Protein AF-0000000074702317 (afdb_homodimer)

Solvent-accessible surface area (backbone atoms only — not comparable to full-atom values): 13824 Å² total; per-residue (Å²): 135,82,78,76,76,76,75,74,75,75,65,73,68,71,68,89,63,82,58,58,70,62,50,37,52,70,71,65,49,63,44,56,48,90,88,43,76,30,34,46,57,39,56,62,57,68,63,38,57,74,72,59,65,74,37,84,43,71,68,22,34,47,32,40,51,35,52,53,44,46,74,66,38,87,47,71,67,44,40,52,50,32,52,52,48,45,46,50,54,60,68,61,49,75,75,79,77,50,69,68,55,50,48,51,41,52,53,47,49,48,35,57,73,70,69,103,135,84,80,75,77,75,76,75,72,75,67,72,67,70,68,88,64,82,57,58,70,61,51,36,52,70,71,64,49,63,45,55,47,91,89,44,75,32,34,48,58,38,56,62,56,69,65,38,55,74,72,59,64,74,38,82,46,72,68,21,34,47,31,42,51,36,52,52,45,47,73,67,38,87,46,71,66,43,41,52,49,32,52,51,48,44,45,51,53,59,70,62,49,74,74,79,76,50,71,68,55,51,48,52,41,50,54,49,50,49,35,57,72,70,70,102

pLDDT: mean 87.06, std 18.91, range [34.12, 98.81]

Foldseek 3Di:
DPPPPPPPPPPPPPDPDDPPLVVLLVVQDWDADVPWQQHGGNHPLVVCVVVPPCIPDQLSNLSNVLVVQVVPDDDLVSNLVSLVSSLVSLVPPDDDRDPVSVVSNVVSVVCNVVSD/DPPPPPPPPPPPPPPPDDPPLVVLLVVQDWDADVPWQQHGGNHPLVVCVVVVPCTPDQLSNLSNVLVVQVVPDDDLVSNLVSLVSSLVSLVPPDDDRDPVSVVSNVVSVVCNVVSD

Organism: Acropora cervicornis (NCBI:txid6130)

Radius of gyration: 21.39 Å; Cα contacts (8 Å, |Δi|>4): 211; chains: 2; bounding box: 63×58×77 Å

Sequence (232 aa):
MEVRRRRRRRRRQRGRGLDIQKWLTKTGKEFHWPGYQYLGPGTHLQKRLKRGDPGINRLDRIAKQHDIDYSRAKTLRDKHAADRKMIKAIDRLGGRKTNTEEVVKKIMQAKVKLKMMEVRRRRRRRRRQRGRGLDIQKWLTKTGKEFHWPGYQYLGPGTHLQKRLKRGDPGINRLDRIAKQHDIDYSRAKTLRDKHAADRKMIKAIDRLGGRKTNTEEVVKKIMQAKVKLKM

InterPro domains:
  IPR013607 Phospholipase A2-like domain [PF08398] (29-111)
  IPR036444 Phospholipase A2 domain superfamily [G3DSA:1.20.90.10] (16-116)

Secondary structure (DSSP, 8-state):
-------------------HHHHHHHHT-----TT-SSSSTT--HHHHHHHT---SSHHHHHHHHHHHHHHH--SHHHHHHHHHHHHHHHHTS-SSPPHHHHHHHHHHHHHHHTT-/-------------------HHHHHHHHT-----TT-SSSSTT--HHHHHHHT---SSHHHHHHHHHHHHHHH--SHHHHHHHHHHHHHHHHTS-SSPPHHHHHHHHHHHHHHHTT-

Nearest PDB structures (foldseek):
  8bbg-assembly1_B  TM=5.447E-01  e=8.012E+00  Homo sapiens
  3aq0-assembly4_G  TM=3.673E-01  e=6.385E+00  Arabidopsis thaliana
  3aq0-assembly1_B  TM=2.970E-01  e=8.974E+00  Arabidopsis thaliana
  8bbg-assembly1_B  TM=5.447E-01  e=6.048E+00  Homo sapiens
  3aq0-assembly4_G  TM=3.526E-01  e=6.048E+00  Arabidopsis thaliana

Structure (mmCIF, N/CA/C/O backbone):
data_AF-0000000074702317-model_v1
#
loop_
_entity.id
_entity.type
_entity.pdbx_description
1 polymer 'Capsid protein VP1'
#
loop_
_atom_site.group_PDB
_atom_site.id
_atom_site.type_symbol
_atom_site.label_atom_id
_atom_site.label_alt_id
_atom_site.label_comp_id
_atom_site.label_asym_id
_atom_site.label_entity_id
_atom_site.label_seq_id
_atom_site.pdbx_PDB_ins_code
_atom_site.Cartn_x
_atom_site.Cartn_y
_atom_site.Cartn_z
_atom_site.occupancy
_atom_site.B_iso_or_equiv
_atom_site.auth_seq_id
_atom_site.auth_comp_id
_atom_site.auth_asym_id
_atom_site.auth_atom_id
_atom_site.pdbx_PDB_model_num
ATOM 1 N N . MET A 1 1 ? 21.688 4.25 -55.125 1 35.97 1 MET A N 1
ATOM 2 C CA . MET A 1 1 ? 22.234 4.129 -53.781 1 35.97 1 MET A CA 1
ATOM 3 C C . MET A 1 1 ? 21.219 4.543 -52.75 1 35.97 1 MET A C 1
ATOM 5 O O . MET A 1 1 ? 20.938 5.734 -52.562 1 35.97 1 MET A O 1
ATOM 9 N N . GLU A 1 2 ? 20.125 3.77 -52.5 1 38.25 2 GLU A N 1
ATOM 10 C CA . GLU A 1 2 ? 19.047 4.035 -51.562 1 38.25 2 GLU A CA 1
ATOM 11 C C . GLU A 1 2 ? 19.547 3.973 -50.125 1 38.25 2 GLU A C 1
ATOM 13 O O . GLU A 1 2 ? 20.078 2.951 -49.688 1 38.25 2 GLU A O 1
ATOM 18 N N . VAL A 1 3 ? 20.047 5.121 -49.531 1 41.25 3 VAL A N 1
ATOM 19 C CA . VAL A 1 3 ? 20.328 5.238 -48.125 1 41.25 3 VAL A CA 1
ATOM 20 C C . VAL A 1 3 ? 19.109 4.773 -47.312 1 41.25 3 VAL A C 1
ATOM 22 O O . VAL A 1 3 ? 18.047 5.395 -47.344 1 41.25 3 VAL A O 1
ATOM 25 N N . ARG A 1 4 ? 18.938 3.439 -47.031 1 48.53 4 ARG A N 1
ATOM 26 C CA . ARG A 1 4 ? 18 2.947 -46.031 1 48.53 4 ARG A CA 1
ATOM 27 C C . ARG A 1 4 ? 18.125 3.719 -44.719 1 48.53 4 ARG A C 1
ATOM 29 O O . ARG A 1 4 ? 19.219 3.783 -44.156 1 48.53 4 ARG A O 1
ATOM 36 N N . ARG A 1 5 ? 17.422 4.781 -44.438 1 46.03 5 ARG A N 1
ATOM 37 C CA . ARG A 1 5 ? 17.281 5.453 -43.156 1 46.03 5 ARG A CA 1
ATOM 38 C C . ARG A 1 5 ? 16.984 4.453 -42.031 1 46.03 5 ARG A C 1
ATOM 40 O O . ARG A 1 5 ? 15.961 3.766 -42.062 1 46.03 5 ARG A O 1
ATOM 47 N N . ARG A 1 6 ? 17.938 3.863 -41.438 1 43.84 6 ARG A N 1
ATOM 48 C CA . ARG A 1 6 ? 17.766 3.098 -40.188 1 43.84 6 ARG A CA 1
ATOM 49 C C . ARG A 1 6 ? 16.938 3.873 -39.188 1 43.84 6 ARG A C 1
ATOM 51 O O . ARG A 1 6 ? 17.312 4.98 -38.781 1 43.84 6 ARG A O 1
ATOM 58 N N . ARG A 1 7 ? 15.633 3.811 -39.156 1 43.34 7 ARG A N 1
ATOM 59 C CA . ARG A 1 7 ? 14.805 4.301 -38.062 1 43.34 7 ARG A CA 1
ATOM 60 C C . ARG A 1 7 ? 15.273 3.721 -36.719 1 43.34 7 ARG A C 1
ATOM 62 O O . ARG A 1 7 ? 15.258 2.504 -36.531 1 43.34 7 ARG A O 1
ATOM 69 N N . ARG A 1 8 ? 16.297 4.328 -36.094 1 40 8 ARG A N 1
ATOM 70 C CA . ARG A 1 8 ? 16.609 3.984 -34.719 1 40 8 ARG A CA 1
ATOM 71 C C . ARG A 1 8 ? 15.359 3.992 -33.844 1 40 8 ARG A C 1
ATOM 73 O O . ARG A 1 8 ? 14.664 5.008 -33.75 1 40 8 ARG A O 1
ATOM 80 N N . ARG A 1 9 ? 14.562 2.963 -33.75 1 37.03 9 ARG A N 1
ATOM 81 C CA . ARG A 1 9 ? 13.539 2.822 -32.719 1 37.03 9 ARG A CA 1
ATOM 82 C C . ARG A 1 9 ? 14.047 3.326 -31.375 1 37.03 9 ARG A C 1
ATOM 84 O O . ARG A 1 9 ? 15.109 2.91 -30.906 1 37.03 9 ARG A O 1
ATOM 91 N N . ARG A 1 10 ? 13.812 4.574 -31.094 1 34.12 10 ARG A N 1
ATOM 92 C CA . ARG A 1 10 ? 14.016 5.09 -29.734 1 34.12 10 ARG A CA 1
ATOM 93 C C . ARG A 1 10 ? 13.484 4.113 -28.703 1 34.12 10 ARG A C 1
ATOM 95 O O . ARG A 1 10 ? 12.281 3.848 -28.641 1 34.12 10 ARG A O 1
ATOM 102 N N . ARG A 1 11 ? 14.203 3.033 -28.469 1 37.78 11 ARG A N 1
ATOM 103 C CA . ARG A 1 11 ? 13.891 2.234 -27.281 1 37.78 11 ARG A CA 1
ATOM 104 C C . ARG A 1 11 ? 13.344 3.107 -26.156 1 37.78 11 ARG A C 1
ATOM 106 O O . ARG A 1 11 ? 13.984 4.086 -25.766 1 37.78 11 ARG A O 1
ATOM 113 N N . ARG A 1 12 ? 12.094 3.182 -26.109 1 40.16 12 ARG A N 1
ATOM 114 C CA . ARG A 1 12 ? 11.562 3.797 -24.906 1 40.16 12 ARG A CA 1
ATOM 115 C C . ARG A 1 12 ? 12.43 3.471 -23.688 1 40.16 12 ARG A C 1
ATOM 117 O O . ARG A 1 12 ? 12.586 2.303 -23.328 1 40.16 12 ARG A O 1
ATOM 124 N N . GLN A 1 13 ? 13.516 4.086 -23.609 1 34.94 13 GLN A N 1
ATOM 125 C CA . GLN A 1 13 ? 14.297 3.965 -22.375 1 34.94 13 GLN A CA 1
ATOM 126 C C . GLN A 1 13 ? 13.383 3.783 -21.172 1 34.94 13 GLN A C 1
ATOM 128 O O . GLN A 1 13 ? 12.57 4.66 -20.859 1 34.94 13 GLN A O 1
ATOM 133 N N . ARG A 1 14 ? 12.625 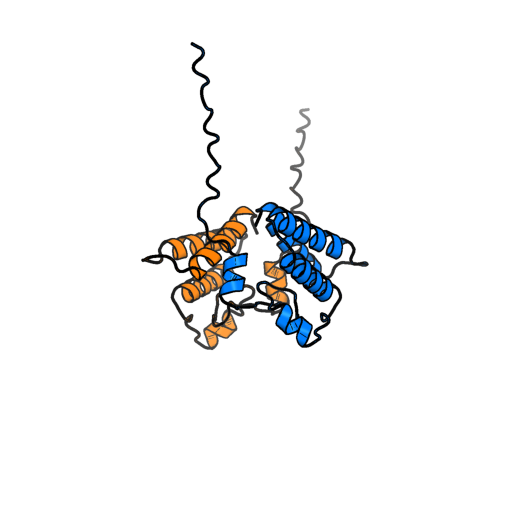2.584 -21.031 1 42.59 14 ARG A N 1
ATOM 134 C CA . ARG A 1 14 ? 12.055 2.361 -19.703 1 42.59 14 ARG A CA 1
ATOM 135 C C . ARG A 1 14 ? 12.859 3.082 -18.625 1 42.59 14 ARG A C 1
ATOM 137 O O . ARG A 1 14 ? 14.078 2.9 -18.531 1 42.59 14 ARG A O 1
ATOM 144 N N . GLY A 1 15 ? 12.664 4.238 -18.453 1 44.25 15 GLY A N 1
ATOM 145 C CA . GLY A 1 15 ? 13.344 5.004 -17.422 1 44.25 15 GLY A CA 1
ATOM 146 C C . GLY A 1 15 ? 13.867 4.148 -16.281 1 44.25 15 GLY A C 1
ATOM 147 O O . GLY A 1 15 ? 13.312 3.084 -16 1 44.25 15 GLY A O 1
ATOM 148 N N . ARG A 1 16 ? 15.172 4.168 -16.031 1 55.62 16 ARG A N 1
ATOM 149 C CA . ARG A 1 16 ? 16.047 3.564 -15.031 1 55.62 16 ARG A CA 1
ATOM 150 C C . ARG A 1 16 ? 15.383 3.559 -13.656 1 55.62 16 ARG A C 1
ATOM 152 O O . ARG A 1 16 ? 16.062 3.559 -12.633 1 55.62 16 ARG A O 1
ATOM 159 N N . GLY A 1 17 ? 14.055 3.732 -13.641 1 65.12 17 GLY A N 1
ATOM 160 C CA . GLY A 1 17 ? 13.555 3.84 -12.281 1 65.12 17 GLY A CA 1
ATOM 161 C C . GLY A 1 17 ? 13.578 2.521 -11.531 1 65.12 17 GLY A C 1
ATOM 162 O O . GLY A 1 17 ? 13.805 1.465 -12.133 1 65.12 17 GLY A O 1
ATOM 163 N N . LEU A 1 18 ? 13.633 2.559 -10.234 1 81.94 18 LEU A N 1
ATOM 164 C CA . LEU A 1 18 ? 13.727 1.415 -9.336 1 81.94 18 LEU A CA 1
ATOM 165 C C . LEU A 1 18 ? 12.523 0.49 -9.508 1 81.94 18 LEU A C 1
ATOM 167 O O . LEU A 1 18 ? 11.383 0.944 -9.492 1 81.94 18 LEU A O 1
ATOM 171 N N . ASP A 1 19 ? 12.82 -0.8 -9.883 1 83.88 19 ASP A N 1
ATOM 172 C CA . ASP A 1 19 ? 11.781 -1.824 -9.867 1 83.88 19 ASP A CA 1
ATOM 173 C C . ASP A 1 19 ? 11.336 -2.137 -8.438 1 83.88 19 ASP A C 1
ATOM 175 O O . ASP A 1 19 ? 12.047 -2.82 -7.695 1 83.88 19 ASP A O 1
ATOM 179 N N . ILE A 1 20 ? 10.195 -1.683 -8.102 1 87.5 20 ILE A N 1
ATOM 180 C CA . ILE A 1 20 ? 9.734 -1.707 -6.715 1 87.5 20 ILE A CA 1
ATOM 181 C C . ILE A 1 20 ? 9.578 -3.152 -6.25 1 87.5 20 ILE A C 1
ATOM 183 O O . ILE A 1 20 ? 10.023 -3.51 -5.156 1 87.5 20 ILE A O 1
ATOM 187 N N . GLN A 1 21 ? 8.961 -3.93 -7.039 1 82.44 21 GLN A N 1
ATOM 188 C CA . GLN A 1 21 ? 8.703 -5.316 -6.668 1 82.44 21 GLN A CA 1
ATOM 189 C C . GLN A 1 21 ? 10.008 -6.066 -6.422 1 82.44 21 GLN A C 1
ATOM 191 O O . GLN A 1 21 ? 10.141 -6.793 -5.434 1 82.44 21 GLN A O 1
ATOM 196 N N . LYS A 1 22 ? 10.93 -5.902 -7.324 1 83.06 22 LYS A N 1
ATOM 197 C CA . LYS A 1 22 ? 12.219 -6.57 -7.191 1 83.06 22 LYS A CA 1
ATOM 198 C C . LYS A 1 22 ? 12.961 -6.086 -5.953 1 83.06 22 LYS A C 1
ATOM 200 O O . LYS A 1 22 ? 13.562 -6.887 -5.23 1 83.06 22 LYS A O 1
ATOM 205 N N . TRP A 1 23 ? 12.992 -4.871 -5.762 1 88.25 23 TRP A N 1
ATOM 206 C CA . TRP A 1 23 ? 13.664 -4.309 -4.594 1 88.25 23 TRP A CA 1
ATOM 207 C C . TRP A 1 23 ? 13.055 -4.844 -3.303 1 88.25 23 TRP A C 1
ATOM 209 O O . TRP A 1 23 ? 13.781 -5.262 -2.396 1 88.25 23 TRP A O 1
ATOM 219 N N . LEU A 1 24 ? 11.664 -4.844 -3.184 1 87.62 24 LEU A N 1
ATOM 220 C CA . LEU A 1 24 ? 10.984 -5.328 -1.991 1 87.62 24 LEU A CA 1
ATOM 221 C C . LEU A 1 24 ? 11.367 -6.777 -1.698 1 87.62 24 LEU A C 1
ATOM 223 O O . LEU A 1 24 ? 11.625 -7.133 -0.546 1 87.62 24 LEU A O 1
ATOM 227 N N . THR A 1 25 ? 11.43 -7.535 -2.713 1 83.25 25 THR A N 1
ATOM 228 C CA . THR A 1 25 ? 11.812 -8.93 -2.539 1 83.25 25 THR A CA 1
ATOM 229 C C . THR A 1 25 ? 13.258 -9.039 -2.053 1 83.25 25 THR A C 1
ATOM 231 O O . THR A 1 25 ? 13.562 -9.852 -1.174 1 83.25 25 THR A O 1
ATOM 234 N N . LYS A 1 26 ? 14.094 -8.258 -2.514 1 87.81 26 LYS A N 1
ATOM 235 C CA . LYS A 1 26 ? 15.516 -8.281 -2.174 1 87.81 26 LYS A CA 1
ATOM 236 C C . LYS A 1 26 ? 15.742 -7.867 -0.724 1 87.81 26 LYS A C 1
ATOM 238 O O . LYS A 1 26 ? 16.609 -8.414 -0.046 1 87.81 26 LYS A O 1
ATOM 243 N N . THR A 1 27 ? 15.055 -6.938 -0.206 1 91.38 27 THR A N 1
ATOM 244 C CA . THR A 1 27 ? 15.211 -6.445 1.157 1 91.38 27 THR A CA 1
ATOM 245 C C . THR A 1 27 ? 14.703 -7.473 2.166 1 91.38 27 THR A C 1
ATOM 247 O O . THR A 1 27 ? 15.016 -7.387 3.355 1 91.38 27 THR A O 1
ATOM 250 N N . GLY A 1 28 ? 13.859 -8.32 1.65 1 90.38 28 GLY A N 1
ATOM 251 C CA . GLY A 1 28 ? 13.273 -9.328 2.523 1 90.38 28 GLY A CA 1
ATOM 252 C C . GLY A 1 28 ? 12.188 -8.773 3.426 1 90.38 28 GLY A C 1
ATOM 253 O O . GLY A 1 28 ? 11.742 -9.445 4.355 1 90.38 28 GLY A O 1
ATOM 254 N N . LYS A 1 29 ? 11.789 -7.586 3.191 1 86.94 29 LYS A N 1
ATOM 255 C CA . LYS A 1 29 ? 10.727 -6.992 3.998 1 86.94 29 LYS A CA 1
ATOM 256 C C . LYS A 1 29 ? 9.344 -7.375 3.461 1 86.94 29 LYS A C 1
ATOM 258 O O . LYS A 1 29 ? 9.141 -7.422 2.246 1 86.94 29 LYS A O 1
ATOM 263 N N . GLU A 1 30 ? 8.422 -7.762 4.398 1 89.81 30 GLU A N 1
ATOM 264 C CA . GLU A 1 30 ? 7.059 -8.109 4.008 1 89.81 30 GLU A CA 1
ATOM 265 C C . GLU A 1 30 ? 6.039 -7.266 4.773 1 89.81 30 GLU A C 1
ATOM 267 O O . GLU A 1 30 ? 6.254 -6.934 5.941 1 89.81 30 GLU A O 1
ATOM 272 N N . PHE A 1 31 ? 5.031 -6.918 4.055 1 89.06 31 PHE A N 1
ATOM 273 C CA . PHE A 1 31 ? 3.916 -6.156 4.598 1 89.06 31 PHE A CA 1
ATOM 274 C C . PHE A 1 31 ? 2.592 -6.852 4.312 1 89.06 31 PHE A C 1
ATOM 276 O O . PHE A 1 31 ? 2.352 -7.301 3.189 1 89.06 31 PHE A O 1
ATOM 283 N N . HIS A 1 32 ? 1.871 -6.918 5.445 1 92.69 32 HIS A N 1
ATOM 284 C CA . HIS A 1 32 ? 0.562 -7.523 5.227 1 92.69 32 HIS A CA 1
ATOM 285 C C . HIS A 1 32 ? -0.537 -6.723 5.918 1 92.69 32 HIS A C 1
ATOM 287 O O . HIS A 1 32 ? -0.287 -6.059 6.93 1 92.69 32 HIS A O 1
ATOM 293 N N . TRP A 1 33 ? -1.71 -6.844 5.285 1 90.94 33 TRP A N 1
ATOM 294 C CA . TRP A 1 33 ? -2.902 -6.398 5.996 1 90.94 33 TRP A CA 1
ATOM 295 C C . TRP A 1 33 ? -3.008 -7.066 7.363 1 90.94 33 TRP A C 1
ATOM 297 O O . TRP A 1 33 ? -2.688 -8.25 7.504 1 90.94 33 TRP A O 1
ATOM 307 N N . PRO A 1 34 ? -3.422 -6.234 8.336 1 89.06 34 PRO A N 1
ATOM 308 C CA . PRO A 1 34 ? -3.438 -6.793 9.688 1 89.06 34 PRO A CA 1
ATOM 309 C C . PRO A 1 34 ? -4.191 -8.117 9.773 1 89.06 34 PRO A C 1
ATOM 311 O O . PRO A 1 34 ? -5.359 -8.195 9.391 1 89.06 34 PRO A O 1
ATOM 314 N N . GLY A 1 35 ? -3.506 -9.117 10.211 1 90.81 35 GLY A N 1
ATOM 315 C CA . GLY A 1 35 ? -4.109 -10.422 10.406 1 90.81 35 GLY A CA 1
ATOM 316 C C . GLY A 1 35 ? -3.939 -11.344 9.211 1 90.81 35 GLY A C 1
ATOM 317 O O . GLY A 1 35 ? -4.105 -12.555 9.32 1 90.81 35 GLY A O 1
ATOM 318 N N . TYR A 1 36 ? -3.568 -10.82 8.117 1 95.12 36 TYR A N 1
ATOM 319 C CA . TYR A 1 36 ? -3.492 -11.617 6.895 1 95.12 36 TYR A CA 1
ATOM 320 C C . TYR A 1 36 ? -2.125 -12.281 6.754 1 95.12 36 TYR A C 1
ATOM 322 O O . TYR A 1 36 ? -1.137 -11.797 7.312 1 95.12 36 TYR A O 1
ATOM 330 N N . GLN A 1 37 ? -2.129 -13.273 6.027 1 97.25 37 GLN A N 1
ATOM 331 C CA . GLN A 1 37 ? -0.917 -14.07 5.859 1 97.25 37 GLN A CA 1
ATOM 332 C C . GLN A 1 37 ? -0.251 -13.773 4.516 1 97.25 37 GLN A C 1
ATOM 334 O O . GLN A 1 37 ? 0.97 -13.875 4.387 1 97.25 37 GLN A O 1
ATOM 339 N N . TYR A 1 38 ? -1.062 -13.344 3.52 1 97.94 38 TYR A N 1
ATOM 340 C CA . TYR A 1 38 ? -0.54 -13.219 2.162 1 97.94 38 TYR A CA 1
ATOM 341 C C . TYR A 1 38 ? -0.871 -11.859 1.571 1 97.94 38 TYR A C 1
ATOM 343 O O . TYR A 1 38 ? -0.182 -11.383 0.664 1 97.94 38 TYR A O 1
ATOM 351 N N . LEU A 1 39 ? -1.894 -11.258 2.094 1 97.31 39 LEU A N 1
ATOM 352 C CA . LEU A 1 39 ? -2.371 -10.008 1.501 1 97.31 39 LEU A CA 1
ATOM 353 C C . LEU A 1 39 ? -1.434 -8.852 1.834 1 97.31 39 LEU A C 1
ATOM 355 O O . LEU A 1 39 ? -1.491 -8.297 2.934 1 97.31 39 LEU A O 1
ATOM 359 N N . GLY A 1 40 ? -0.624 -8.492 0.937 1 93.69 40 GLY A N 1
ATOM 360 C CA . GLY A 1 40 ? 0.338 -7.406 1.063 1 93.69 40 GLY A CA 1
ATOM 361 C C . GLY A 1 40 ? 1.6 -7.629 0.25 1 93.69 40 GLY A C 1
ATOM 362 O O . GLY A 1 40 ? 1.821 -8.727 -0.273 1 93.69 40 GLY A O 1
ATOM 363 N N . PRO A 1 41 ? 2.477 -6.617 0.188 1 93.06 41 PRO A N 1
ATOM 364 C CA . PRO A 1 41 ? 3.656 -6.738 -0.671 1 93.06 41 PRO A CA 1
ATOM 365 C C . PRO A 1 41 ? 4.809 -7.473 0.009 1 93.06 41 PRO A C 1
ATOM 367 O O . PRO A 1 41 ? 4.973 -7.379 1.228 1 93.06 41 PRO A O 1
ATOM 370 N N . GLY A 1 42 ? 5.582 -8.25 -0.781 1 91.88 42 GLY A N 1
ATOM 371 C CA . GLY A 1 42 ? 6.859 -8.789 -0.346 1 91.88 42 GLY A CA 1
ATOM 372 C C . GLY A 1 42 ? 6.727 -10.086 0.425 1 91.88 42 GLY A C 1
ATOM 373 O O 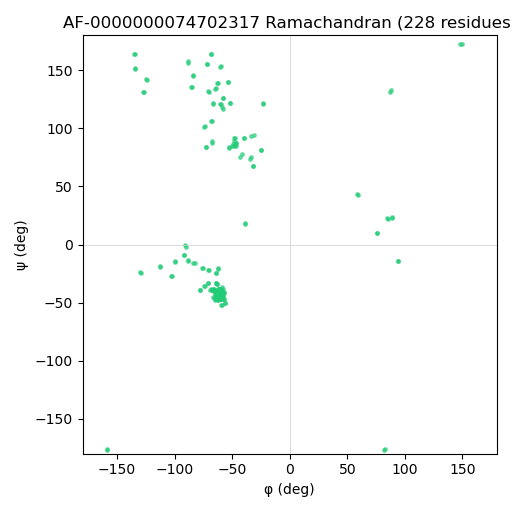. GLY A 1 42 ? 7.602 -10.438 1.22 1 91.88 42 GLY A O 1
ATOM 374 N N . THR A 1 43 ? 5.617 -10.781 0.222 1 95.31 43 THR A N 1
ATOM 375 C CA . THR A 1 43 ? 5.363 -12 0.979 1 95.31 43 THR A CA 1
ATOM 376 C C . THR A 1 43 ? 6.484 -13.016 0.764 1 95.31 43 THR A C 1
ATOM 378 O O . THR A 1 43 ? 6.879 -13.281 -0.374 1 95.31 43 THR A O 1
ATOM 381 N N . HIS A 1 44 ? 7.023 -13.438 1.916 1 96 44 HIS A N 1
ATOM 382 C CA . HIS A 1 44 ? 7.922 -14.578 1.831 1 96 44 HIS A CA 1
ATOM 383 C C . HIS A 1 44 ? 7.148 -15.867 1.565 1 96 44 HIS A C 1
ATOM 385 O O . HIS A 1 44 ? 6.926 -16.656 2.482 1 96 44 HIS A O 1
ATOM 391 N N . LEU A 1 45 ? 6.891 -16.062 0.321 1 97.19 45 LEU A N 1
ATOM 392 C CA . LEU A 1 45 ? 5.957 -17.109 -0.104 1 97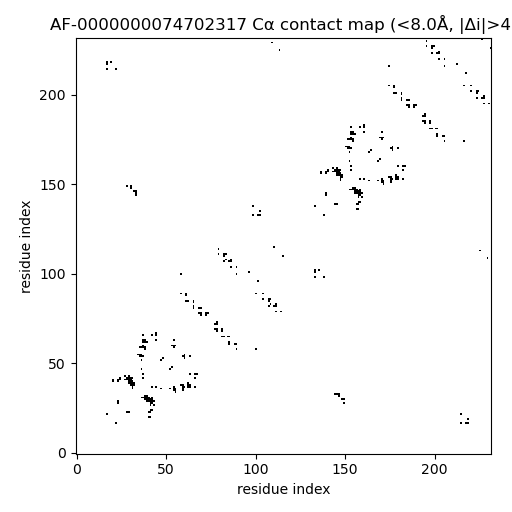.19 45 LEU A CA 1
ATOM 393 C C . LEU A 1 45 ? 6.418 -18.484 0.365 1 97.19 45 LEU A C 1
ATOM 395 O O . LEU A 1 45 ? 5.66 -19.203 1.015 1 97.19 45 LEU A O 1
ATOM 399 N N . GLN A 1 46 ? 7.73 -18.844 0.059 1 97.12 46 GLN A N 1
ATOM 400 C CA . GLN A 1 46 ? 8.219 -20.172 0.371 1 97.12 46 GLN A CA 1
ATOM 401 C C . GLN A 1 46 ? 8.18 -20.438 1.874 1 97.12 46 GLN A C 1
ATOM 403 O O . GLN A 1 46 ? 7.816 -21.531 2.307 1 97.12 46 GLN A O 1
ATOM 408 N N . LYS A 1 47 ? 8.5 -19.438 2.625 1 96.94 47 LYS A N 1
ATOM 409 C CA . LYS A 1 47 ? 8.445 -19.562 4.078 1 96.94 47 LYS A CA 1
ATOM 410 C C . LYS A 1 47 ? 7.035 -19.891 4.559 1 96.94 47 LYS A C 1
ATOM 412 O O . LYS A 1 47 ? 6.844 -20.75 5.418 1 96.94 47 LYS A O 1
ATOM 417 N N . ARG A 1 48 ? 6.086 -19.312 4.004 1 97.56 48 ARG A N 1
ATOM 418 C CA . ARG A 1 48 ? 4.703 -19.469 4.438 1 97.56 48 ARG A CA 1
ATOM 419 C C . ARG A 1 48 ? 4.129 -20.797 3.949 1 97.56 48 ARG A C 1
ATOM 421 O O . ARG A 1 48 ? 3.352 -21.453 4.66 1 97.56 48 ARG A O 1
ATOM 428 N N . LEU A 1 49 ? 4.496 -21.125 2.725 1 98.19 49 LEU A N 1
ATOM 429 C CA . LEU A 1 49 ? 4.062 -22.422 2.219 1 98.19 49 LEU A CA 1
ATOM 430 C C . LEU A 1 49 ? 4.617 -23.562 3.074 1 98.19 49 LEU A C 1
ATOM 432 O O . LEU A 1 49 ? 3.889 -24.5 3.424 1 98.19 49 LEU A O 1
ATOM 436 N N . LYS A 1 50 ? 5.871 -23.453 3.438 1 98.25 50 LYS A N 1
ATOM 437 C CA . LYS A 1 50 ? 6.512 -24.469 4.273 1 98.25 50 LYS A CA 1
ATOM 438 C C . LYS A 1 50 ? 5.844 -24.547 5.641 1 98.25 50 LYS A C 1
ATOM 440 O O . LYS A 1 50 ? 5.707 -25.641 6.207 1 98.25 50 LYS A O 1
ATOM 445 N N . ARG A 1 51 ? 5.371 -23.438 6.18 1 98 51 ARG A N 1
ATOM 446 C CA . ARG A 1 51 ? 4.695 -23.391 7.473 1 98 51 ARG A CA 1
ATOM 447 C C . ARG A 1 51 ? 3.277 -23.938 7.375 1 98 51 ARG A C 1
ATOM 449 O O . ARG A 1 51 ? 2.654 -24.25 8.391 1 98 51 ARG A O 1
ATOM 456 N N . GLY A 1 52 ? 2.754 -23.953 6.148 1 98.19 52 GLY A N 1
ATOM 457 C CA . GLY A 1 52 ? 1.421 -24.484 5.934 1 98.19 52 GLY A CA 1
ATOM 458 C C . GLY A 1 52 ? 0.325 -23.453 6.082 1 98.19 52 GLY A C 1
ATOM 459 O O . GLY A 1 52 ? -0.833 -23.797 6.328 1 98.19 52 GLY A O 1
ATOM 460 N N . ASP A 1 53 ? 0.64 -22.188 5.91 1 98.25 53 ASP A N 1
ATOM 461 C CA . ASP A 1 53 ? -0.358 -21.125 6.016 1 98.25 53 ASP A CA 1
ATOM 462 C C . ASP A 1 53 ? -1.379 -21.219 4.883 1 98.25 53 ASP A C 1
ATOM 464 O O . ASP A 1 53 ? -1.021 -21.109 3.707 1 98.25 53 ASP A O 1
ATOM 468 N N . PRO A 1 54 ? -2.588 -21.344 5.191 1 98 54 PRO A N 1
ATOM 469 C CA . PRO A 1 54 ? -3.57 -21.562 4.129 1 98 54 PRO A CA 1
ATOM 470 C C . PRO A 1 54 ? -4.117 -20.25 3.551 1 98 54 PRO A C 1
ATOM 472 O O . PRO A 1 54 ? -4.688 -20.25 2.457 1 98 54 PRO A O 1
ATOM 475 N N . GLY A 1 55 ? -3.924 -19.125 4.164 1 98.31 55 GLY A N 1
ATOM 476 C CA . GLY A 1 55 ? -4.738 -17.938 3.982 1 98.31 55 GLY A CA 1
ATOM 477 C C . GLY A 1 55 ? -5.949 -17.891 4.895 1 98.31 55 GLY A C 1
ATOM 478 O O . GLY A 1 55 ? -6.715 -18.859 4.961 1 98.31 55 GLY A O 1
ATOM 479 N N . ILE A 1 56 ? -6.152 -16.828 5.496 1 98.25 56 ILE A N 1
ATOM 480 C CA . ILE A 1 56 ? -7.059 -16.812 6.641 1 98.25 56 ILE A CA 1
ATOM 481 C C . ILE A 1 56 ? -8.5 -16.672 6.152 1 98.25 56 ILE A C 1
ATOM 483 O O . ILE A 1 56 ? -9.445 -16.859 6.922 1 98.25 56 ILE A O 1
ATOM 487 N N . ASN A 1 57 ? -8.781 -16.297 4.98 1 97.44 57 ASN A N 1
ATOM 488 C CA . ASN A 1 57 ? -10.094 -16.188 4.359 1 97.44 57 ASN A CA 1
ATOM 489 C C . ASN A 1 57 ? -10.008 -16.219 2.838 1 97.44 57 ASN A C 1
ATOM 491 O O . ASN A 1 57 ? -8.93 -16.438 2.281 1 97.44 57 ASN A O 1
ATOM 495 N N . ARG A 1 58 ? -11.078 -16.047 2.197 1 97.62 58 ARG A N 1
ATOM 496 C CA . ARG A 1 58 ? -11.102 -16.188 0.745 1 97.62 58 ARG A CA 1
ATOM 497 C C . ARG A 1 58 ? -10.219 -15.133 0.082 1 97.62 58 ARG A C 1
ATOM 499 O O . ARG A 1 58 ? -9.484 -15.438 -0.859 1 97.62 58 ARG A O 1
ATOM 506 N N . LEU A 1 59 ? -10.289 -13.977 0.581 1 98.44 59 LEU A N 1
ATOM 507 C CA . LEU A 1 59 ? -9.461 -12.914 0.012 1 98.44 59 LEU A CA 1
ATOM 508 C C . LEU A 1 59 ? -7.984 -13.219 0.203 1 98.44 59 LEU A C 1
ATOM 510 O O . LEU A 1 59 ? -7.18 -13.023 -0.713 1 98.44 59 LEU A O 1
ATOM 514 N N . ASP A 1 60 ? -7.617 -13.672 1.366 1 98.62 60 ASP A N 1
ATOM 515 C CA . ASP A 1 60 ? -6.227 -14.023 1.646 1 98.62 60 ASP A CA 1
ATOM 516 C C . ASP A 1 60 ? -5.766 -15.188 0.779 1 98.62 60 ASP A C 1
ATOM 518 O O . ASP A 1 60 ? -4.609 -15.242 0.362 1 98.62 60 ASP A O 1
ATOM 522 N N . ARG A 1 61 ? -6.648 -16.062 0.481 1 98.69 61 ARG A N 1
ATOM 523 C CA . ARG A 1 61 ? -6.32 -17.172 -0.405 1 98.69 61 ARG A CA 1
ATOM 524 C C . ARG A 1 61 ? -6.141 -16.688 -1.841 1 98.69 61 ARG A C 1
ATOM 526 O O . ARG A 1 61 ? -5.316 -17.234 -2.582 1 98.69 61 ARG A O 1
ATOM 533 N N . ILE A 1 62 ? -6.848 -15.727 -2.221 1 98.81 62 ILE A N 1
ATOM 534 C CA . ILE A 1 62 ? -6.645 -15.102 -3.525 1 98.81 62 ILE A CA 1
ATOM 535 C C . ILE A 1 62 ? -5.266 -14.453 -3.58 1 98.81 62 ILE A C 1
ATOM 537 O O . ILE A 1 62 ? -4.547 -14.586 -4.574 1 98.81 62 ILE A O 1
ATOM 541 N N . ALA A 1 63 ? -4.91 -13.766 -2.51 1 98.75 63 ALA A N 1
ATOM 542 C CA . ALA A 1 63 ? -3.578 -13.164 -2.436 1 98.75 63 ALA A CA 1
ATOM 543 C C . ALA A 1 63 ? -2.492 -14.234 -2.477 1 98.75 63 ALA A C 1
ATOM 545 O O . ALA A 1 63 ? -1.451 -14.055 -3.111 1 98.75 63 ALA A O 1
ATOM 546 N N . LYS A 1 64 ? -2.729 -15.328 -1.78 1 98.75 64 LYS A N 1
ATOM 547 C CA . LYS A 1 64 ? -1.805 -16.453 -1.816 1 98.75 64 LYS A CA 1
ATOM 548 C C . LYS A 1 64 ? -1.581 -16.938 -3.246 1 98.75 64 LYS A C 1
ATOM 550 O O . LYS A 1 64 ? -0.439 -17.094 -3.682 1 98.75 64 LYS A O 1
ATOM 555 N N . GLN A 1 65 ? -2.645 -17.141 -3.908 1 98.75 65 GLN A N 1
ATOM 556 C CA . GLN A 1 65 ? -2.539 -17.578 -5.293 1 98.75 65 GLN A CA 1
ATOM 557 C C . GLN A 1 65 ? -1.822 -16.547 -6.152 1 98.75 65 GLN A C 1
ATOM 559 O O . GLN A 1 65 ? -1.012 -16.891 -7.012 1 98.75 65 GLN A O 1
ATOM 564 N N . HIS A 1 66 ? -2.057 -15.305 -5.926 1 98.62 66 HIS A N 1
ATOM 565 C CA . HIS A 1 66 ? -1.36 -14.234 -6.633 1 98.62 66 HIS A CA 1
ATOM 566 C C . HIS A 1 66 ? 0.147 -14.32 -6.414 1 98.62 66 HIS A C 1
ATOM 568 O O . HIS A 1 66 ? 0.925 -14.18 -7.359 1 98.62 66 HIS A O 1
ATOM 574 N N . ASP A 1 67 ? 0.502 -14.531 -5.141 1 97.44 67 ASP A N 1
ATOM 575 C CA . ASP A 1 67 ? 1.919 -14.68 -4.816 1 97.44 67 ASP A CA 1
ATOM 576 C C . ASP A 1 67 ? 2.529 -15.867 -5.551 1 97.44 67 ASP A C 1
ATOM 578 O O . ASP A 1 67 ? 3.666 -15.797 -6.023 1 97.44 67 ASP A O 1
ATOM 582 N N . ILE A 1 68 ? 1.849 -16.922 -5.645 1 98.38 68 ILE A N 1
ATOM 583 C CA . ILE A 1 68 ? 2.307 -18.109 -6.348 1 98.38 68 ILE A CA 1
ATOM 584 C C . ILE A 1 68 ? 2.475 -17.797 -7.836 1 98.38 68 ILE A C 1
ATOM 586 O O . ILE A 1 68 ? 3.506 -18.125 -8.43 1 98.38 68 ILE A O 1
ATOM 590 N N . ASP A 1 69 ? 1.452 -17.125 -8.43 1 98.12 69 ASP A N 1
ATOM 591 C CA . ASP A 1 69 ? 1.528 -16.766 -9.836 1 98.12 69 ASP A CA 1
ATOM 592 C C . ASP A 1 69 ? 2.734 -15.859 -10.102 1 98.12 69 ASP A C 1
ATOM 594 O O . ASP A 1 69 ? 3.422 -16.016 -11.117 1 98.12 69 ASP A O 1
ATOM 598 N N . TYR A 1 70 ? 2.957 -14.977 -9.188 1 96 70 TYR A N 1
ATOM 599 C CA . TYR A 1 70 ? 4.098 -14.078 -9.312 1 96 70 TYR A CA 1
ATOM 600 C C . TYR A 1 70 ? 5.41 -14.844 -9.258 1 96 70 TYR A C 1
ATOM 602 O O . TYR A 1 70 ? 6.348 -14.547 -10.008 1 96 70 TYR A O 1
ATOM 610 N N . SER A 1 71 ? 5.523 -15.781 -8.336 1 95.25 71 SER A N 1
ATOM 611 C CA . SER A 1 71 ? 6.746 -16.562 -8.164 1 95.25 71 SER A CA 1
ATOM 612 C C . SER A 1 71 ? 7.066 -17.375 -9.414 1 95.25 71 SER A C 1
ATOM 614 O O . SER A 1 71 ? 8.234 -17.688 -9.672 1 95.25 71 SER A O 1
ATOM 616 N N . ARG A 1 72 ? 6.094 -17.594 -10.219 1 96.75 72 ARG A N 1
ATOM 617 C CA . ARG A 1 72 ? 6.266 -18.422 -11.406 1 96.75 72 ARG A CA 1
ATOM 618 C C . ARG A 1 72 ? 6.457 -17.562 -12.648 1 96.75 72 ARG A C 1
ATOM 620 O O . ARG A 1 72 ? 6.82 -18.062 -13.711 1 96.75 72 ARG A O 1
ATOM 627 N N . ALA A 1 73 ? 6.133 -16.312 -12.477 1 95.75 73 ALA A N 1
ATOM 628 C CA . ALA A 1 73 ? 6.184 -15.391 -13.617 1 95.75 73 ALA A CA 1
ATOM 629 C C . ALA A 1 73 ? 7.605 -15.266 -14.156 1 95.75 73 ALA A C 1
ATOM 631 O O . ALA A 1 73 ? 8.562 -15.133 -13.391 1 95.75 73 ALA A O 1
ATOM 632 N N . LYS A 1 74 ? 7.75 -15.234 -15.523 1 95.31 74 LYS A N 1
ATOM 633 C CA . LYS A 1 74 ? 9.047 -15.125 -16.188 1 95.31 74 LYS A CA 1
ATOM 634 C C . LYS A 1 74 ? 9.18 -13.789 -16.906 1 95.31 74 LYS A C 1
ATOM 636 O O . LYS A 1 74 ? 10.297 -13.336 -17.188 1 95.31 74 LYS A O 1
ATOM 641 N N . THR A 1 75 ? 8.086 -13.156 -17.156 1 94 75 THR A N 1
ATOM 642 C CA . THR A 1 75 ? 8.07 -11.906 -17.906 1 94 75 THR A CA 1
ATOM 643 C C . THR A 1 75 ? 7.16 -10.883 -17.234 1 94 75 THR A C 1
ATOM 645 O O . THR A 1 75 ? 6.406 -11.219 -16.328 1 94 75 THR A O 1
ATOM 648 N N . LEU A 1 76 ? 7.305 -9.672 -17.609 1 91.12 76 LEU A N 1
ATOM 649 C CA . LEU A 1 76 ? 6.402 -8.617 -17.156 1 91.12 76 LEU A CA 1
ATOM 650 C C . LEU A 1 76 ? 4.961 -8.93 -17.531 1 91.12 76 LEU A C 1
ATOM 652 O O . LEU A 1 76 ? 4.035 -8.625 -16.781 1 91.12 76 LEU A O 1
ATOM 656 N N . ARG A 1 77 ? 4.832 -9.5 -18.719 1 95.12 77 ARG A N 1
ATOM 657 C CA . ARG A 1 77 ? 3.498 -9.867 -19.172 1 95.12 77 ARG A CA 1
ATOM 658 C C . ARG A 1 77 ? 2.859 -10.883 -18.234 1 95.12 77 ARG A C 1
ATOM 660 O O . ARG A 1 77 ? 1.664 -10.805 -17.938 1 95.12 77 ARG A O 1
ATOM 667 N N . ASP A 1 78 ? 3.65 -11.797 -17.734 1 96.81 78 ASP A N 1
ATOM 668 C CA . ASP A 1 78 ? 3.16 -12.781 -16.781 1 96.81 78 ASP A CA 1
ATOM 669 C C . ASP A 1 78 ? 2.689 -12.109 -15.492 1 96.81 78 ASP A C 1
ATOM 671 O O . ASP A 1 78 ? 1.646 -12.469 -14.945 1 96.81 78 ASP A O 1
ATOM 675 N N . LYS A 1 79 ? 3.43 -11.172 -15.055 1 95.12 79 LYS A N 1
ATOM 676 C CA . LYS A 1 79 ? 3.08 -10.453 -13.836 1 95.12 79 LYS A CA 1
ATOM 677 C C . LYS A 1 79 ? 1.791 -9.656 -14.016 1 95.12 79 LYS A C 1
ATOM 679 O O . LYS A 1 79 ? 0.937 -9.641 -13.125 1 95.12 79 LYS A O 1
ATOM 684 N N . HIS A 1 80 ? 1.603 -9.047 -15.141 1 96.25 80 HIS A N 1
ATOM 685 C CA . HIS A 1 80 ? 0.375 -8.312 -15.414 1 96.25 80 HIS A CA 1
ATOM 686 C C . HIS A 1 80 ? -0.827 -9.25 -15.484 1 96.25 80 HIS A C 1
ATOM 688 O O . HIS A 1 80 ? -1.911 -8.906 -15 1 96.25 80 HIS A O 1
ATOM 694 N N . ALA A 1 81 ? -0.589 -10.367 -16.062 1 97.94 81 ALA A N 1
ATOM 695 C CA . ALA A 1 81 ? -1.662 -11.359 -16.109 1 97.94 81 ALA A CA 1
ATOM 696 C C . ALA A 1 81 ? -2.07 -11.797 -14.703 1 97.94 81 ALA A C 1
ATOM 698 O O . ALA A 1 81 ? -3.258 -11.977 -14.43 1 97.94 81 ALA A O 1
ATOM 699 N N . ALA A 1 82 ? -1.044 -11.953 -13.844 1 98.12 82 ALA A N 1
ATOM 700 C CA . ALA A 1 82 ? -1.329 -12.32 -12.453 1 98.12 82 ALA A CA 1
ATOM 701 C C . ALA A 1 82 ? -2.154 -11.242 -11.758 1 98.12 82 ALA A C 1
ATOM 703 O O . ALA A 1 82 ? -3.08 -11.555 -11.008 1 98.12 82 ALA A O 1
ATOM 704 N N . ASP A 1 83 ? -1.799 -10.008 -12.008 1 97.94 83 ASP A N 1
ATOM 705 C CA . ASP A 1 83 ? -2.543 -8.891 -11.422 1 97.94 83 ASP A CA 1
ATOM 706 C C . ASP A 1 83 ? -3.996 -8.898 -11.891 1 97.94 83 ASP A C 1
ATOM 708 O O . ASP A 1 83 ? -4.914 -8.742 -11.086 1 97.94 83 ASP A O 1
ATOM 712 N N . ARG A 1 84 ? -4.254 -9.133 -13.148 1 98.62 84 ARG A N 1
ATOM 713 C CA . ARG A 1 84 ? -5.605 -9.164 -13.695 1 98.62 84 ARG A CA 1
ATOM 714 C C . ARG A 1 84 ? -6.387 -10.359 -13.156 1 98.62 84 ARG A C 1
ATOM 716 O O . ARG A 1 84 ? -7.578 -10.25 -12.867 1 98.62 84 ARG A O 1
ATOM 723 N N . LYS A 1 85 ? -5.672 -11.406 -13.055 1 98.75 85 LYS A N 1
ATOM 724 C CA . LYS A 1 85 ? -6.297 -12.602 -12.492 1 98.75 85 LYS A CA 1
ATOM 725 C C . LYS A 1 85 ? -6.785 -12.352 -11.07 1 98.75 85 LYS A C 1
ATOM 727 O O . LYS A 1 85 ? -7.875 -12.789 -10.695 1 98.75 85 LYS A O 1
ATOM 732 N N . MET A 1 86 ? -5.953 -11.703 -10.266 1 98.75 86 MET A N 1
ATOM 733 C CA . MET A 1 86 ? -6.359 -11.375 -8.898 1 98.75 86 MET A CA 1
ATOM 734 C C . MET A 1 86 ? -7.613 -10.508 -8.891 1 98.75 86 MET A C 1
ATOM 736 O O . MET A 1 86 ? -8.547 -10.758 -8.125 1 98.75 86 MET A O 1
ATOM 740 N N . ILE A 1 87 ? -7.719 -9.539 -9.773 1 98.62 87 ILE A N 1
ATOM 741 C CA . ILE A 1 87 ? -8.859 -8.633 -9.852 1 98.62 87 ILE A CA 1
ATOM 742 C C . ILE A 1 87 ? -10.117 -9.43 -10.227 1 98.62 87 ILE A C 1
ATOM 744 O O . ILE A 1 87 ? -11.164 -9.273 -9.594 1 98.62 87 ILE A O 1
ATOM 748 N N . LYS A 1 88 ? -9.984 -10.32 -11.156 1 98.62 88 LYS A N 1
ATOM 749 C CA . LYS A 1 88 ? -11.109 -11.148 -11.578 1 98.62 88 LYS A CA 1
ATOM 750 C C . LYS A 1 88 ? -11.57 -12.062 -10.453 1 98.62 88 LYS A C 1
ATOM 752 O O . LYS A 1 88 ? -12.773 -12.258 -10.266 1 98.62 88 LYS A O 1
ATOM 757 N N . ALA A 1 89 ? -10.617 -12.609 -9.75 1 98.69 89 ALA A N 1
ATOM 758 C CA . ALA A 1 89 ? -10.953 -13.492 -8.641 1 98.69 89 ALA A CA 1
ATOM 759 C C . ALA A 1 89 ? -11.727 -12.75 -7.559 1 98.69 89 ALA A C 1
ATOM 761 O O . ALA A 1 89 ? -12.68 -13.281 -6.988 1 98.69 89 ALA A O 1
ATOM 762 N N . ILE A 1 90 ? -11.352 -11.531 -7.289 1 98.44 90 ILE A N 1
ATOM 763 C CA . ILE A 1 90 ? -12.055 -10.719 -6.305 1 98.44 90 ILE A CA 1
ATOM 764 C C . ILE A 1 90 ? -13.469 -10.43 -6.797 1 98.44 90 ILE A C 1
ATOM 766 O O . ILE A 1 90 ? -14.43 -10.508 -6.027 1 98.44 90 ILE A O 1
ATOM 770 N N . ASP A 1 91 ? -13.617 -10.172 -8.062 1 97.56 91 ASP A N 1
ATOM 771 C CA . ASP A 1 91 ? -14.922 -9.883 -8.664 1 97.56 91 ASP A CA 1
ATOM 772 C C . ASP A 1 91 ? -15.852 -11.086 -8.57 1 97.56 91 ASP A C 1
ATOM 774 O O . ASP A 1 91 ? -17.062 -10.93 -8.469 1 97.56 91 ASP A O 1
ATOM 778 N N . ARG A 1 92 ? -15.273 -12.164 -8.477 1 97.5 92 ARG A N 1
ATOM 779 C CA . ARG A 1 92 ? -16.062 -13.391 -8.508 1 97.5 92 ARG A CA 1
ATOM 780 C C . ARG A 1 92 ? -16.453 -13.828 -7.094 1 97.5 92 ARG A C 1
ATOM 782 O O . ARG A 1 92 ? -17.219 -14.781 -6.918 1 97.5 92 ARG A O 1
ATOM 789 N N . LEU A 1 93 ? -15.805 -13.094 -6.184 1 95.94 93 LEU A N 1
ATOM 790 C CA . LEU A 1 93 ? -16.219 -13.414 -4.824 1 95.94 93 LEU A CA 1
ATOM 791 C C . LEU A 1 93 ? -17.719 -13.195 -4.652 1 95.94 93 LEU A C 1
ATOM 793 O O . LEU A 1 93 ? -18.266 -12.195 -5.133 1 95.94 93 LEU A O 1
ATOM 797 N N . GLY A 1 94 ? -18.609 -14.109 -4.367 1 86.25 94 GLY A N 1
ATOM 798 C CA . GLY A 1 94 ? -20.047 -14.031 -4.215 1 86.25 94 GLY A CA 1
ATOM 799 C C . GLY A 1 94 ? -20.484 -13.078 -3.121 1 86.25 94 GLY A C 1
ATOM 800 O O . GLY A 1 94 ? -19.688 -12.695 -2.268 1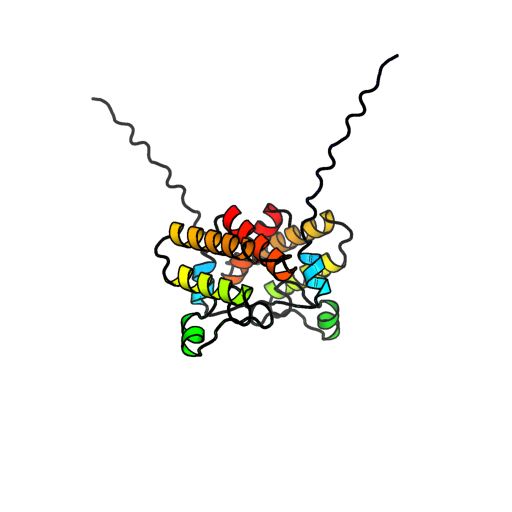 86.25 94 GLY A O 1
ATOM 801 N N . GLY A 1 95 ? -21.656 -12.609 -3.332 1 90.06 95 GLY A N 1
ATOM 802 C CA . GLY A 1 95 ? -22.203 -11.711 -2.33 1 90.06 95 GLY A CA 1
ATOM 803 C C . GLY A 1 95 ? -21.719 -10.281 -2.473 1 90.06 95 GLY A C 1
ATOM 804 O O . GLY A 1 95 ? -21.109 -9.93 -3.477 1 90.06 95 GLY A O 1
ATOM 805 N N . ARG A 1 96 ? -22.172 -9.531 -1.526 1 91.31 96 ARG A N 1
ATOM 806 C CA . ARG A 1 96 ? -21.703 -8.148 -1.482 1 91.31 96 ARG A CA 1
ATOM 807 C C . ARG A 1 96 ? -20.234 -8.086 -1.066 1 91.31 96 ARG A C 1
ATOM 809 O O . ARG A 1 96 ? -19.812 -8.766 -0.123 1 91.31 96 ARG A O 1
ATOM 816 N N . LYS A 1 97 ? -19.516 -7.367 -1.791 1 93.88 97 LYS A N 1
ATOM 817 C CA . LYS A 1 97 ? -18.109 -7.203 -1.442 1 93.88 97 LYS A CA 1
ATOM 818 C C . LYS A 1 97 ? -17.953 -6.492 -0.101 1 93.88 97 LYS A C 1
ATOM 820 O O . LYS A 1 97 ? -18.672 -5.523 0.178 1 93.88 97 LYS A O 1
ATOM 825 N N . THR A 1 98 ? -17.031 -7.105 0.688 1 95.12 98 THR A N 1
ATOM 826 C CA . THR A 1 98 ? -16.641 -6.367 1.886 1 95.12 98 THR A CA 1
ATOM 827 C C . THR A 1 98 ? -15.844 -5.121 1.517 1 95.12 98 THR A C 1
ATOM 829 O O . THR A 1 98 ? -15.328 -5.012 0.401 1 95.12 98 THR A O 1
ATOM 832 N N . ASN A 1 99 ? -15.727 -4.234 2.467 1 94.19 99 ASN A N 1
ATOM 833 C CA . ASN A 1 99 ? -14.914 -3.045 2.229 1 94.19 99 ASN A CA 1
ATOM 834 C C . ASN A 1 99 ? -13.461 -3.406 1.937 1 94.19 99 ASN A C 1
ATOM 836 O O . ASN A 1 99 ? -12.82 -2.789 1.081 1 94.19 99 ASN A O 1
ATOM 840 N N . THR A 1 100 ? -12.875 -4.41 2.641 1 94.81 100 THR A N 1
ATOM 841 C CA . THR A 1 100 ? -11.5 -4.836 2.4 1 94.81 100 THR A CA 1
ATOM 842 C C . THR A 1 100 ? -11.328 -5.32 0.964 1 94.81 100 THR A C 1
ATOM 844 O O . THR A 1 100 ? -10.375 -4.938 0.285 1 94.81 100 THR A O 1
ATOM 847 N N . GLU A 1 101 ? -12.258 -6.09 0.492 1 97 101 GLU A N 1
ATOM 848 C CA . GLU A 1 101 ? -12.211 -6.598 -0.875 1 97 101 GLU A CA 1
ATOM 849 C C . GLU A 1 101 ? -12.242 -5.457 -1.889 1 97 101 GLU A C 1
ATOM 851 O O . GLU A 1 101 ? -11.492 -5.469 -2.865 1 97 101 GLU A O 1
ATOM 856 N N . GLU A 1 102 ? -13.109 -4.547 -1.634 1 96.19 102 GLU A N 1
ATOM 857 C CA . GLU A 1 102 ? -13.227 -3.402 -2.531 1 96.19 102 GLU A CA 1
ATOM 858 C C . GLU A 1 102 ? -11.93 -2.602 -2.58 1 96.19 102 GLU A C 1
ATOM 860 O O . GLU A 1 102 ? -11.477 -2.207 -3.658 1 96.19 102 GLU A O 1
ATOM 865 N N . VAL A 1 103 ? -11.383 -2.369 -1.443 1 94.81 103 VAL A N 1
ATOM 866 C CA . VAL A 1 103 ? -10.148 -1.593 -1.354 1 94.81 103 VAL A CA 1
ATOM 867 C C . VAL A 1 103 ? -9.031 -2.314 -2.098 1 94.81 103 VAL A C 1
ATOM 869 O O . VAL A 1 103 ? -8.32 -1.707 -2.906 1 94.81 103 VAL A O 1
ATOM 872 N N . VAL A 1 104 ? -8.906 -3.564 -1.83 1 96.62 104 VAL A N 1
ATOM 873 C CA . VAL A 1 104 ? -7.84 -4.34 -2.459 1 96.62 104 VAL A CA 1
ATOM 874 C C . VAL A 1 104 ? -8.023 -4.332 -3.977 1 96.62 104 VAL A C 1
ATOM 876 O O . VAL A 1 104 ? -7.059 -4.152 -4.723 1 96.62 104 VAL A O 1
ATOM 879 N N . LYS A 1 105 ? -9.211 -4.508 -4.383 1 97 105 LYS A N 1
ATOM 880 C CA . LYS A 1 105 ? -9.492 -4.473 -5.812 1 97 105 LYS A CA 1
ATOM 881 C C . LYS A 1 105 ? -9.055 -3.145 -6.426 1 97 105 LYS A C 1
ATOM 883 O O . LYS A 1 105 ? -8.406 -3.121 -7.473 1 97 105 LYS A O 1
ATOM 888 N N . LYS A 1 106 ? -9.391 -2.092 -5.824 1 94.62 106 LYS A N 1
ATOM 889 C CA . LYS A 1 106 ? -9.039 -0.764 -6.32 1 94.62 106 LYS A CA 1
ATOM 890 C C . LYS A 1 106 ? -7.527 -0.581 -6.379 1 94.62 106 LYS A C 1
ATOM 892 O O . LYS A 1 106 ? -7 -0.015 -7.34 1 94.62 106 LYS A O 1
ATOM 897 N N . ILE A 1 107 ? -6.867 -1.043 -5.363 1 95.5 107 ILE A N 1
ATOM 898 C CA . ILE A 1 107 ? -5.41 -0.955 -5.328 1 95.5 107 ILE A CA 1
ATOM 899 C C . ILE A 1 107 ? -4.82 -1.752 -6.488 1 95.5 107 ILE A C 1
ATOM 901 O O . ILE A 1 107 ? -3.918 -1.274 -7.18 1 95.5 107 ILE A O 1
ATOM 905 N N . MET A 1 108 ? -5.367 -2.867 -6.75 1 97.06 108 MET A N 1
ATOM 906 C CA . MET A 1 108 ? -4.832 -3.719 -7.812 1 97.06 108 MET A CA 1
ATOM 907 C C . MET A 1 108 ? -5.184 -3.158 -9.188 1 97.06 108 MET A C 1
ATOM 909 O O . MET A 1 108 ? -4.391 -3.27 -10.125 1 97.06 108 MET A O 1
ATOM 913 N N . GLN A 1 109 ? -6.352 -2.58 -9.281 1 97.19 109 GLN A N 1
ATOM 914 C CA . GLN A 1 109 ? -6.723 -1.907 -10.523 1 97.19 109 GLN A CA 1
ATOM 915 C C . GLN A 1 109 ? -5.789 -0.733 -10.805 1 97.19 109 GLN A C 1
ATOM 917 O O . GLN A 1 109 ? -5.395 -0.515 -11.953 1 97.19 109 GLN A O 1
ATOM 922 N N . ALA A 1 110 ? -5.473 -0.004 -9.758 1 95.12 110 ALA A N 1
ATOM 923 C CA . ALA A 1 110 ? -4.512 1.087 -9.914 1 95.12 110 ALA A CA 1
ATOM 924 C C . ALA A 1 110 ? -3.15 0.561 -10.359 1 95.12 110 ALA A C 1
ATOM 926 O O . ALA A 1 110 ? -2.496 1.161 -11.211 1 95.12 110 ALA A O 1
ATOM 927 N N . LYS A 1 111 ? -2.73 -0.548 -9.758 1 94.44 111 LYS A N 1
ATOM 928 C CA . LYS A 1 111 ? -1.461 -1.163 -10.141 1 94.44 111 LYS A CA 1
ATOM 929 C C . LYS A 1 111 ? -1.445 -1.519 -11.617 1 94.44 111 LYS A C 1
ATOM 931 O O . LYS A 1 111 ? -0.473 -1.232 -12.32 1 94.44 111 LYS A O 1
ATOM 936 N N . VAL A 1 112 ? -2.486 -2.068 -12.109 1 96.38 112 VAL A N 1
ATOM 937 C CA . VAL A 1 112 ? -2.604 -2.451 -13.516 1 96.38 112 VAL A CA 1
ATOM 938 C C . VAL A 1 112 ? -2.609 -1.203 -14.391 1 96.38 112 VAL A C 1
ATOM 940 O O . VAL A 1 112 ? -1.915 -1.15 -15.414 1 96.38 112 VAL A O 1
ATOM 943 N N . LYS A 1 113 ? -3.357 -0.26 -13.992 1 94.38 113 LYS A N 1
ATOM 944 C CA . LYS A 1 113 ? -3.488 0.971 -14.766 1 94.38 113 LYS A CA 1
ATOM 945 C C . LYS A 1 113 ? -2.137 1.663 -14.93 1 94.38 113 LYS A C 1
ATOM 947 O O . LYS A 1 113 ? -1.829 2.193 -16 1 94.38 113 LYS A O 1
ATOM 952 N N . LEU A 1 114 ? -1.31 1.663 -13.914 1 93.5 114 LEU A N 1
ATOM 953 C CA . LEU A 1 114 ? -0.036 2.375 -13.922 1 93.5 114 LEU A CA 1
ATOM 954 C C . LEU A 1 114 ? 1.081 1.479 -14.453 1 93.5 114 LEU A C 1
ATOM 956 O O . LEU A 1 114 ? 2.236 1.905 -14.531 1 93.5 114 LEU A O 1
ATOM 960 N N . LYS A 1 115 ? 0.772 0.237 -14.781 1 89.38 115 LYS A N 1
ATOM 961 C CA . LYS A 1 115 ? 1.703 -0.751 -15.32 1 89.38 115 LYS A CA 1
ATOM 962 C C . LYS A 1 115 ? 2.863 -0.995 -14.359 1 89.38 115 LYS A C 1
ATOM 964 O O . LYS A 1 115 ? 4.023 -1.015 -14.773 1 89.38 115 LYS A O 1
ATOM 969 N N . MET A 1 116 ? 2.482 -1.074 -13.211 1 84.38 116 MET A N 1
ATOM 970 C CA . MET A 1 116 ? 3.488 -1.339 -12.188 1 84.38 116 MET A CA 1
ATOM 971 C C . MET A 1 116 ? 3.502 -2.816 -11.805 1 84.38 116 MET A C 1
ATOM 973 O O . MET A 1 116 ? 2.496 -3.512 -11.961 1 84.38 116 MET A O 1
ATOM 977 N N . MET B 1 1 ? -40.375 34.469 -25.594 1 36.28 1 MET B N 1
ATOM 978 C CA . MET B 1 1 ? -40.344 33.469 -24.5 1 36.28 1 MET B CA 1
ATOM 979 C C . MET B 1 1 ? -39.156 32.562 -24.641 1 36.28 1 MET B C 1
ATOM 981 O O . MET B 1 1 ? -39.125 31.672 -25.516 1 36.28 1 MET B O 1
ATOM 985 N N . GLU B 1 2 ? -37.906 33 -24.406 1 39.06 2 GLU B N 1
ATOM 986 C CA . GLU B 1 2 ? -36.656 32.25 -24.516 1 39.06 2 GLU B CA 1
ATOM 987 C C . GLU B 1 2 ? -36.562 31.156 -23.469 1 39.06 2 GLU B C 1
ATOM 989 O O . GLU B 1 2 ? -36.625 31.438 -22.266 1 39.06 2 GLU B O 1
ATOM 994 N N . VAL B 1 3 ? -37.094 29.922 -23.75 1 41.53 3 VAL B N 1
ATOM 995 C CA . VAL B 1 3 ? -36.844 28.75 -22.906 1 41.53 3 VAL B CA 1
ATOM 996 C C . VAL B 1 3 ? -35.344 28.609 -22.625 1 41.53 3 VAL B C 1
ATOM 998 O O . VAL B 1 3 ? -34.562 28.359 -23.547 1 41.53 3 VAL B O 1
ATOM 1001 N N . ARG B 1 4 ? -34.781 29.281 -21.578 1 48.84 4 ARG B N 1
ATOM 1002 C CA . ARG B 1 4 ? -33.438 28.984 -21.062 1 48.84 4 ARG B CA 1
ATOM 1003 C C . ARG B 1 4 ? -33.25 27.5 -20.844 1 48.84 4 ARG B C 1
ATOM 1005 O O . ARG B 1 4 ? -34.031 26.875 -20.109 1 48.84 4 ARG B O 1
ATOM 1012 N N . ARG B 1 5 ? -32.75 26.672 -21.766 1 46.38 5 ARG B N 1
ATOM 1013 C CA . ARG B 1 5 ? -32.312 25.297 -21.594 1 46.38 5 ARG B CA 1
ATOM 1014 C C . ARG B 1 5 ? -31.422 25.156 -20.375 1 46.38 5 ARG B C 1
ATOM 1016 O O . ARG B 1 5 ? -30.359 25.781 -20.312 1 46.38 5 ARG B O 1
ATOM 1023 N N . ARG B 1 6 ? -31.938 24.938 -19.219 1 43.84 6 ARG B N 1
ATOM 1024 C CA . ARG B 1 6 ? -31.156 24.547 -18.047 1 43.84 6 ARG B CA 1
ATOM 1025 C C . ARG B 1 6 ? -30.203 23.406 -18.391 1 43.84 6 ARG B C 1
ATOM 1027 O O . ARG B 1 6 ? -30.625 22.344 -18.828 1 43.84 6 ARG B O 1
ATOM 1034 N N . ARG B 1 7 ? -28.969 23.641 -18.844 1 43.22 7 ARG B N 1
ATOM 1035 C CA . ARG B 1 7 ? -27.938 22.625 -18.938 1 43.22 7 ARG B CA 1
ATOM 1036 C C . ARG B 1 7 ? -27.75 21.906 -17.594 1 43.22 7 ARG B C 1
ATOM 1038 O O . ARG B 1 7 ? -27.438 22.547 -16.594 1 43.22 7 ARG B O 1
ATOM 1045 N N . ARG B 1 8 ? -28.578 20.891 -17.328 1 40.69 8 ARG B N 1
ATOM 1046 C CA . ARG B 1 8 ? -28.281 20.016 -16.188 1 40.69 8 ARG B CA 1
ATOM 1047 C C . ARG B 1 8 ? -26.828 19.594 -16.188 1 40.69 8 ARG B C 1
ATOM 1049 O O . ARG B 1 8 ? -26.344 19 -17.156 1 40.69 8 ARG B O 1
ATOM 1056 N N . ARG B 1 9 ? -25.875 20.312 -15.664 1 37.03 9 ARG B N 1
ATOM 1057 C CA . ARG B 1 9 ? -24.531 19.828 -15.383 1 37.03 9 ARG B CA 1
ATOM 1058 C C . ARG B 1 9 ? -24.578 18.406 -14.828 1 37.03 9 ARG B C 1
ATOM 1060 O O . ARG B 1 9 ? -25.297 18.125 -13.867 1 37.03 9 ARG B O 1
ATOM 1067 N N . ARG B 1 10 ? -24.484 17.438 -15.672 1 34.97 10 ARG B N 1
ATOM 1068 C CA . ARG B 1 10 ? -24.25 16.062 -15.227 1 34.97 10 ARG B CA 1
ATOM 1069 C C . ARG B 1 10 ? -23.219 16 -14.109 1 34.97 10 ARG B C 1
ATOM 1071 O O . ARG B 1 10 ? -22.062 16.359 -14.32 1 34.97 10 ARG B O 1
ATOM 1078 N N . ARG B 1 11 ? -23.656 16.344 -12.906 1 38.91 11 ARG B N 1
ATOM 1079 C CA . ARG B 1 11 ? -22.781 16.047 -11.773 1 38.91 11 ARG B CA 1
ATOM 1080 C C . ARG B 1 11 ? -22 14.766 -12.008 1 38.91 11 ARG B C 1
ATOM 1082 O O . ARG B 1 11 ? -22.578 13.711 -12.273 1 38.91 11 ARG B O 1
ATOM 1089 N N . ARG B 1 12 ? -20.844 14.914 -12.531 1 39.97 12 ARG B N 1
ATOM 1090 C CA . ARG B 1 12 ? -19.984 13.727 -12.508 1 39.97 12 ARG B CA 1
ATOM 1091 C C . ARG B 1 12 ? -20.234 12.914 -11.234 1 39.97 12 ARG B C 1
ATOM 1093 O O . ARG B 1 12 ? -19.984 13.398 -10.133 1 39.97 12 ARG B O 1
ATOM 1100 N N . GLN B 1 13 ? -21.312 12.273 -11.188 1 35.19 13 GLN B N 1
ATOM 1101 C CA . GLN B 1 13 ? -21.5 11.32 -10.102 1 35.19 13 GLN B CA 1
ATOM 1102 C C . GLN B 1 13 ? -20.172 10.695 -9.68 1 35.19 13 GLN B C 1
ATOM 1104 O O . GLN B 1 13 ? -19.516 10.016 -10.484 1 35.19 13 GLN B O 1
ATOM 1109 N N . ARG B 1 14 ? -19.188 11.492 -9.062 1 43.28 14 ARG B N 1
ATOM 1110 C CA . ARG B 1 14 ? -18.109 10.758 -8.414 1 43.28 14 ARG B CA 1
ATOM 1111 C C . ARG B 1 14 ? -18.562 9.359 -8.016 1 43.28 14 ARG B C 1
ATOM 1113 O O . ARG B 1 14 ? -19.578 9.203 -7.324 1 43.28 14 ARG B O 1
ATOM 1120 N N . GLY B 1 15 ? -18.562 8.516 -8.828 1 44.66 15 GLY B N 1
ATOM 1121 C CA . GLY B 1 15 ? -18.922 7.129 -8.555 1 44.66 15 GLY B CA 1
ATOM 1122 C C . GLY B 1 15 ? -18.75 6.75 -7.094 1 44.66 15 GLY B C 1
ATOM 1123 O O . GLY B 1 15 ? -17.922 7.32 -6.387 1 44.66 15 GLY B O 1
ATOM 1124 N N . ARG B 1 16 ? -19.828 6.285 -6.422 1 55.72 16 ARG B N 1
ATOM 1125 C CA . ARG B 1 16 ? -20.094 5.781 -5.078 1 55.72 16 ARG B CA 1
ATOM 1126 C C . ARG B 1 16 ? -18.953 4.906 -4.574 1 55.72 16 ARG B C 1
ATOM 1128 O O . ARG B 1 16 ? -19.156 4.031 -3.73 1 55.72 16 ARG B O 1
ATOM 1135 N N . GLY B 1 17 ? -17.797 5.047 -5.219 1 65.25 17 GLY B N 1
ATOM 1136 C CA . GLY B 1 17 ? -16.828 4.066 -4.738 1 65.25 17 GLY B CA 1
ATOM 1137 C C . GLY B 1 17 ? -16.312 4.371 -3.346 1 65.25 17 GLY B C 1
ATOM 1138 O O . GLY B 1 17 ? -16.562 5.449 -2.805 1 65.25 17 GLY B O 1
ATOM 1139 N N . LEU B 1 18 ? -15.859 3.391 -2.635 1 81.38 18 LEU B N 1
ATOM 1140 C CA . LEU B 1 18 ? -15.383 3.457 -1.257 1 81.38 18 LEU B CA 1
ATOM 1141 C C . LEU B 1 18 ? -14.195 4.406 -1.14 1 81.38 18 LEU B C 1
ATOM 1143 O O . LEU B 1 18 ? -13.234 4.305 -1.905 1 81.38 18 LEU B O 1
ATOM 1147 N N . ASP B 1 19 ? -14.367 5.465 -0.285 1 83.44 19 ASP B N 1
ATOM 1148 C CA . ASP B 1 19 ? -13.234 6.309 0.077 1 83.44 19 ASP B CA 1
ATOM 1149 C C . ASP B 1 19 ? -12.227 5.547 0.939 1 83.44 19 ASP B C 1
ATOM 1151 O O . ASP B 1 19 ? -12.469 5.328 2.129 1 83.44 19 ASP B O 1
ATOM 1155 N N . ILE B 1 20 ? -11.141 5.207 0.363 1 87.44 20 ILE B N 1
ATOM 1156 C CA . ILE B 1 20 ? -10.188 4.289 0.98 1 87.44 20 ILE B CA 1
ATOM 1157 C C . ILE B 1 20 ? -9.609 4.922 2.24 1 87.44 20 ILE B C 1
ATOM 1159 O O . ILE B 1 20 ? -9.531 4.281 3.291 1 87.44 20 ILE B O 1
ATOM 1163 N N . GLN B 1 21 ? -9.203 6.113 2.127 1 82.25 21 GLN B N 1
ATOM 1164 C CA . GLN B 1 21 ? -8.578 6.797 3.256 1 82.25 21 GLN B CA 1
ATOM 1165 C C . GLN B 1 21 ? -9.531 6.879 4.445 1 82.25 21 GLN B C 1
ATOM 1167 O O . GLN B 1 21 ? -9.141 6.602 5.578 1 82.25 21 GLN B O 1
ATOM 1172 N N . LYS B 1 22 ? -10.742 7.266 4.16 1 82.94 22 LYS B N 1
ATOM 1173 C CA . LYS B 1 22 ? -11.734 7.383 5.219 1 82.94 22 LYS B CA 1
ATOM 1174 C C . LYS B 1 22 ? -12.031 6.023 5.848 1 82.94 22 LYS B C 1
ATOM 1176 O O . LYS B 1 22 ? -12.156 5.914 7.066 1 82.94 22 LYS B O 1
ATOM 1181 N N . TRP B 1 23 ? -12.203 5.086 5.066 1 88.12 23 TRP B N 1
ATOM 1182 C CA . TRP B 1 23 ? -12.484 3.746 5.574 1 88.12 23 TRP B CA 1
ATOM 1183 C C . TRP B 1 23 ? -11.344 3.252 6.461 1 88.12 23 TRP B C 1
ATOM 1185 O O . TRP B 1 23 ? -11.578 2.74 7.555 1 88.12 23 TRP B O 1
ATOM 1195 N N . LEU B 1 24 ? -10.031 3.395 6 1 87.56 24 LEU B N 1
ATOM 1196 C CA . LEU B 1 24 ? -8.867 2.957 6.762 1 87.56 24 LEU B CA 1
ATOM 1197 C C . LEU B 1 24 ? -8.844 3.623 8.133 1 87.56 24 LEU B C 1
ATOM 1199 O O . LEU B 1 24 ? -8.578 2.965 9.141 1 87.56 24 LEU B O 1
ATOM 1203 N N . THR B 1 25 ? -9.164 4.855 8.156 1 83.19 25 THR B N 1
ATOM 1204 C CA . THR B 1 25 ? -9.188 5.578 9.422 1 83.19 25 THR B CA 1
ATOM 1205 C C . THR B 1 25 ? -10.289 5.039 10.328 1 83.19 25 THR B C 1
ATOM 1207 O O . THR B 1 25 ? -10.078 4.871 11.531 1 83.19 25 THR B O 1
ATOM 1210 N N . LYS B 1 26 ? -11.367 4.703 9.812 1 87.88 26 LYS B N 1
ATOM 1211 C CA . LYS B 1 26 ? -12.516 4.219 10.57 1 87.88 26 LYS B CA 1
ATOM 1212 C C . LYS B 1 26 ? -12.242 2.84 11.164 1 87.88 26 LYS B C 1
ATOM 1214 O O . LYS B 1 26 ? -12.68 2.539 12.273 1 87.88 26 LYS B O 1
ATOM 1219 N N . THR B 1 27 ? -11.602 1.982 10.5 1 91.38 27 THR B N 1
ATOM 1220 C CA . THR B 1 27 ? -11.312 0.629 10.961 1 91.38 27 THR B CA 1
ATOM 1221 C C . THR B 1 27 ? -10.289 0.65 12.086 1 91.38 27 THR B C 1
ATOM 1223 O O . THR B 1 27 ? -10.125 -0.338 12.812 1 91.38 27 THR B O 1
ATOM 1226 N N . GLY B 1 28 ? -9.562 1.738 12.102 1 90.31 28 GLY B N 1
ATOM 1227 C CA . GLY B 1 28 ? -8.508 1.853 13.109 1 90.31 28 GLY B CA 1
ATOM 1228 C C . GLY B 1 28 ? -7.281 1.022 12.781 1 90.31 28 GLY B C 1
ATOM 1229 O O . GLY B 1 28 ? -6.398 0.858 13.625 1 90.31 28 GLY B O 1
ATOM 1230 N N . LYS B 1 29 ? -7.219 0.499 11.625 1 87 29 LYS B N 1
ATOM 1231 C CA . LYS B 1 29 ? -6.055 -0.287 11.234 1 87 29 LYS B CA 1
ATOM 1232 C C . LYS B 1 29 ? -4.945 0.608 10.688 1 87 29 LYS B C 1
ATOM 1234 O O . LYS B 1 29 ? -5.219 1.575 9.969 1 87 29 LYS B O 1
ATOM 1239 N N . GLU B 1 30 ? -3.684 0.33 11.148 1 89.88 30 GLU B N 1
ATOM 1240 C CA . GLU B 1 30 ? -2.533 1.086 10.664 1 89.88 30 GLU B CA 1
ATOM 1241 C C . GLU B 1 30 ? -1.467 0.159 10.086 1 89.88 30 GLU B C 1
ATOM 1243 O O . GLU B 1 30 ? -1.269 -0.952 10.586 1 89.88 30 GLU B O 1
ATOM 1248 N N . PHE B 1 31 ? -0.88 0.632 9.055 1 89 31 PHE B N 1
ATOM 1249 C CA . PHE B 1 31 ? 0.204 -0.069 8.375 1 89 31 PHE B CA 1
ATOM 1250 C C . PHE B 1 31 ? 1.422 0.835 8.219 1 89 31 PHE B C 1
ATOM 1252 O O . PHE B 1 31 ? 1.295 1.993 7.82 1 89 31 PHE B O 1
ATOM 1259 N N . HIS B 1 32 ? 2.508 0.191 8.633 1 92.69 32 HIS B N 1
ATOM 1260 C CA . HIS B 1 32 ? 3.721 0.982 8.461 1 92.69 32 HIS B CA 1
ATOM 1261 C C . HIS B 1 32 ? 4.84 0.148 7.852 1 92.69 32 HIS B C 1
ATOM 1263 O O . HIS B 1 32 ? 4.879 -1.072 8.031 1 92.69 32 HIS B O 1
ATOM 1269 N N . TRP B 1 33 ? 5.68 0.886 7.137 1 90.75 33 TRP B N 1
ATOM 1270 C CA . TRP B 1 33 ? 6.953 0.287 6.754 1 90.75 33 TRP B CA 1
ATOM 1271 C C . TRP B 1 33 ? 7.688 -0.254 7.977 1 90.75 33 TRP B C 1
ATOM 1273 O O . TRP B 1 33 ? 7.664 0.359 9.047 1 90.75 33 TRP B O 1
ATOM 1283 N N . PRO B 1 34 ? 8.297 -1.423 7.762 1 88.81 34 PRO B N 1
ATOM 1284 C CA . PRO B 1 34 ? 8.93 -2.043 8.922 1 88.81 34 PRO B CA 1
ATOM 1285 C C . PRO B 1 34 ? 9.883 -1.095 9.656 1 88.81 34 PRO B C 1
ATOM 1287 O O . PRO B 1 34 ? 10.805 -0.552 9.047 1 88.81 34 PRO B O 1
ATOM 1290 N N . GLY B 1 35 ? 9.602 -0.888 10.891 1 90.62 35 GLY B N 1
ATOM 1291 C CA . GLY B 1 35 ? 10.453 -0.058 11.719 1 90.62 35 GLY B CA 1
ATOM 1292 C C . GLY B 1 35 ? 10.008 1.391 11.781 1 90.62 35 GLY B C 1
ATOM 1293 O O . GLY B 1 35 ? 10.43 2.141 12.664 1 90.62 35 GLY B O 1
ATOM 1294 N N . TYR B 1 36 ? 9.156 1.787 10.93 1 95.06 36 TYR B N 1
ATOM 1295 C CA . TYR B 1 36 ? 8.758 3.189 10.852 1 95.06 36 TYR B CA 1
ATOM 1296 C C . TYR B 1 36 ? 7.586 3.479 11.781 1 95.06 36 TYR B C 1
ATOM 1298 O O . TYR B 1 36 ? 6.812 2.576 12.109 1 95.06 36 TYR B O 1
ATOM 1306 N N . GLN B 1 37 ? 7.496 4.656 12.109 1 97.19 37 GLN B N 1
ATOM 1307 C CA . GLN B 1 37 ? 6.473 5.086 13.055 1 97.19 37 GLN B CA 1
ATOM 1308 C C . GLN B 1 37 ? 5.309 5.758 12.336 1 97.19 37 GLN B C 1
ATOM 1310 O O . GLN B 1 37 ? 4.168 5.695 12.805 1 97.19 37 GLN B O 1
ATOM 1315 N N . TYR B 1 38 ? 5.586 6.352 11.156 1 97.94 38 TYR B N 1
ATOM 1316 C CA . TYR B 1 38 ? 4.574 7.168 10.492 1 97.94 38 TYR B CA 1
ATOM 1317 C C . TYR B 1 38 ? 4.406 6.758 9.039 1 97.94 38 TYR B C 1
ATOM 1319 O O . TYR B 1 38 ? 3.352 6.98 8.438 1 97.94 38 TYR B O 1
ATOM 1327 N N . LEU B 1 39 ? 5.43 6.172 8.5 1 97.25 39 LEU B N 1
ATOM 1328 C CA . LEU B 1 39 ? 5.418 5.871 7.07 1 97.25 39 LEU B CA 1
ATOM 1329 C C . LEU B 1 39 ? 4.488 4.699 6.77 1 97.25 39 LEU B C 1
ATOM 1331 O O . LEU B 1 39 ? 4.859 3.541 6.973 1 97.25 39 LEU B O 1
ATOM 1335 N N . GLY B 1 40 ? 3.355 4.973 6.289 1 93.56 40 GLY B N 1
ATOM 1336 C CA . GLY B 1 40 ? 2.338 3.994 5.934 1 93.56 40 GLY B CA 1
ATOM 1337 C C . GLY B 1 40 ? 0.923 4.512 6.121 1 93.56 40 GLY B C 1
ATOM 1338 O O . GLY B 1 40 ? 0.717 5.57 6.715 1 93.56 40 GLY B O 1
ATOM 1339 N N . PRO B 1 41 ? -0.078 3.742 5.68 1 93 41 PRO B N 1
ATOM 1340 C CA . PRO B 1 41 ? -1.455 4.238 5.727 1 93 41 PRO B CA 1
ATOM 1341 C C . PRO B 1 41 ? -2.113 4.023 7.086 1 93 41 PRO B C 1
ATOM 1343 O O . PRO B 1 41 ? -1.817 3.037 7.77 1 93 41 PRO B O 1
ATOM 1346 N N . GLY B 1 42 ? -2.98 4.957 7.508 1 91.62 42 GLY B N 1
ATOM 1347 C CA . GLY B 1 42 ? -3.881 4.766 8.633 1 91.62 42 GLY B CA 1
ATOM 1348 C C . GLY B 1 42 ? -3.238 5.078 9.969 1 91.62 42 GLY B C 1
ATOM 1349 O O . GLY B 1 42 ? -3.67 4.57 11.008 1 91.62 42 GLY B O 1
ATOM 1350 N N . THR B 1 43 ? -2.193 5.879 9.938 1 95.31 43 THR B N 1
ATOM 1351 C CA . THR B 1 43 ? -1.458 6.172 11.156 1 95.31 43 THR B CA 1
ATOM 1352 C C . THR B 1 43 ? -2.377 6.797 12.211 1 95.31 43 THR B C 1
ATOM 1354 O O . THR B 1 43 ? -3.119 7.734 11.914 1 95.31 43 THR B O 1
ATOM 1357 N N . HIS B 1 44 ? -2.336 6.133 13.375 1 95.94 44 HIS B N 1
ATOM 1358 C CA . HIS B 1 44 ? -2.982 6.785 14.516 1 95.94 44 HIS B CA 1
ATOM 1359 C C . HIS B 1 44 ? -2.158 7.965 15.016 1 95.94 44 HIS B C 1
ATOM 1361 O O . HIS B 1 44 ? -1.468 7.863 16.031 1 95.94 44 HIS B O 1
ATOM 1367 N N . LEU B 1 45 ? -2.373 9.047 14.359 1 97.19 45 LEU B N 1
ATOM 1368 C CA . LEU B 1 45 ? -1.505 10.211 14.516 1 97.19 45 LEU B CA 1
ATOM 1369 C C . LEU B 1 45 ? -1.5 10.688 15.969 1 97.19 45 LEU B C 1
ATOM 1371 O O . LEU B 1 45 ? -0.437 10.82 16.578 1 97.19 45 LEU B O 1
ATOM 1375 N N . GLN B 1 46 ? -2.732 10.914 16.547 1 97.06 46 GLN B N 1
ATOM 1376 C CA . GLN B 1 46 ? -2.818 11.477 17.891 1 97.06 46 GLN B CA 1
ATOM 1377 C C . GLN B 1 46 ? -2.16 10.562 18.922 1 97.06 46 GLN B C 1
ATOM 1379 O O . GLN B 1 46 ? -1.469 11.031 19.828 1 97.06 46 GLN B O 1
ATOM 1384 N N . LYS B 1 47 ? -2.346 9.289 18.75 1 96.94 47 LYS B N 1
ATOM 1385 C CA . LYS B 1 47 ? -1.725 8.32 19.641 1 96.94 47 LYS B CA 1
ATOM 1386 C C . LYS B 1 47 ? -0.203 8.43 19.594 1 96.94 47 LYS B C 1
ATOM 1388 O O . LYS B 1 47 ? 0.453 8.398 20.641 1 96.94 47 LYS B O 1
ATOM 1393 N N . ARG B 1 48 ? 0.344 8.633 18.5 1 97.56 48 ARG B N 1
ATOM 1394 C CA . ARG B 1 48 ? 1.793 8.672 18.344 1 97.56 48 ARG B CA 1
ATOM 1395 C C . ARG B 1 48 ? 2.365 10 18.812 1 97.56 48 ARG B C 1
ATOM 1397 O O . ARG B 1 48 ? 3.453 10.047 19.391 1 97.56 48 ARG B O 1
ATOM 1404 N N . LEU B 1 49 ? 1.623 11.055 18.5 1 98.19 49 LEU B N 1
ATOM 1405 C CA . LEU B 1 49 ? 2.057 12.359 19 1 98.19 49 LEU B CA 1
ATOM 1406 C C . LEU B 1 49 ? 2.084 12.375 20.531 1 98.19 49 LEU B C 1
ATOM 1408 O O . LEU B 1 49 ? 3.041 12.867 21.125 1 98.19 49 LEU B O 1
ATOM 1412 N N . LYS B 1 50 ? 1.068 11.805 21.125 1 98.25 50 LYS B N 1
ATOM 1413 C CA . LYS B 1 50 ? 0.99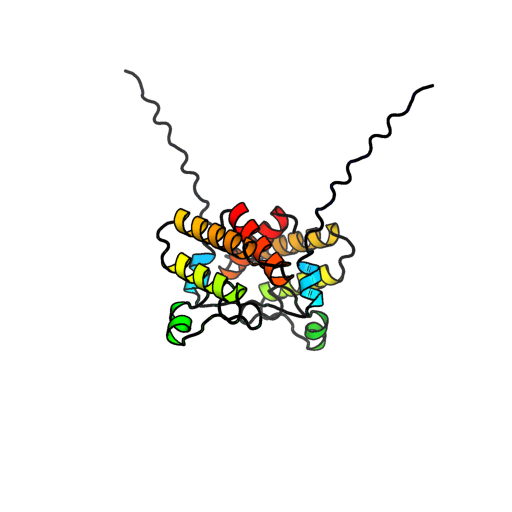 11.75 22.594 1 98.25 50 LYS B CA 1
ATOM 1414 C C . LYS B 1 50 ? 2.133 10.922 23.172 1 98.25 50 LYS B C 1
ATOM 1416 O O . LYS B 1 50 ? 2.666 11.242 24.234 1 98.25 50 LYS B O 1
ATOM 1421 N N . ARG B 1 51 ? 2.568 9.883 22.469 1 97.94 51 ARG B N 1
ATOM 1422 C CA . ARG B 1 51 ? 3.666 9.016 22.906 1 97.94 51 ARG B CA 1
ATOM 1423 C C . ARG B 1 51 ? 5.012 9.711 22.703 1 97.94 51 ARG B C 1
ATOM 1425 O O . ARG B 1 51 ? 6.023 9.281 23.266 1 97.94 51 ARG B O 1
ATOM 1432 N N . GLY B 1 52 ? 5.023 10.711 21.844 1 98.19 52 GLY B N 1
ATOM 1433 C CA . GLY B 1 52 ? 6.246 11.461 21.609 1 98.19 52 GLY B CA 1
ATOM 1434 C C . GLY B 1 52 ? 7.109 10.867 20.5 1 98.19 52 GLY B C 1
ATOM 1435 O O . GLY B 1 52 ? 8.312 11.125 20.453 1 98.19 52 GLY B O 1
ATOM 1436 N N . ASP B 1 53 ? 6.531 10.109 19.609 1 98.25 53 ASP B N 1
ATOM 1437 C CA . ASP B 1 53 ? 7.285 9.516 18.5 1 98.25 53 ASP B CA 1
ATOM 1438 C C . ASP B 1 53 ? 7.793 10.586 17.547 1 98.25 53 ASP B C 1
ATOM 1440 O O . ASP B 1 53 ? 7 11.32 16.953 1 98.25 53 ASP B O 1
ATOM 1444 N N . PRO B 1 54 ? 9.039 10.664 17.359 1 98.06 54 PRO B N 1
ATOM 1445 C CA . PRO B 1 54 ? 9.562 11.766 16.547 1 98.06 54 PRO B CA 1
ATOM 1446 C C . PRO B 1 54 ? 9.602 11.43 15.047 1 98.06 54 PRO B C 1
ATOM 1448 O O . PRO B 1 54 ? 9.703 12.336 14.211 1 98.06 54 PRO B O 1
ATOM 1451 N N . GLY B 1 55 ? 9.453 10.203 14.641 1 98.31 55 GLY B N 1
ATOM 1452 C CA . GLY B 1 55 ? 9.906 9.703 13.352 1 98.31 55 GLY B CA 1
ATOM 1453 C C . GLY B 1 55 ? 11.352 9.227 13.375 1 98.31 55 GLY B C 1
ATOM 1454 O O . GLY B 1 55 ? 12.242 9.953 13.82 1 98.31 55 GLY B O 1
ATOM 1455 N N . ILE B 1 56 ? 11.57 8.117 12.883 1 98.19 56 ILE B N 1
ATOM 1456 C CA . ILE B 1 56 ? 12.828 7.438 13.164 1 98.19 56 ILE B CA 1
ATOM 1457 C C . ILE B 1 56 ? 13.922 7.957 12.234 1 98.19 56 ILE B C 1
ATOM 1459 O O . ILE B 1 56 ? 15.109 7.691 12.453 1 98.19 56 ILE B O 1
ATOM 1463 N N . ASN B 1 57 ? 13.664 8.617 11.188 1 97.38 57 ASN B N 1
ATOM 1464 C CA . ASN B 1 57 ? 14.602 9.234 10.25 1 97.38 57 ASN B CA 1
ATOM 1465 C C . ASN B 1 57 ? 13.938 10.344 9.453 1 97.38 57 ASN B C 1
ATOM 1467 O O . ASN B 1 57 ? 12.789 10.711 9.711 1 97.38 57 ASN B O 1
ATOM 1471 N N . ARG B 1 58 ? 14.641 10.898 8.562 1 97.62 58 ARG B N 1
ATOM 1472 C CA . ARG B 1 58 ? 14.133 12.055 7.836 1 97.62 58 ARG B CA 1
ATOM 1473 C C . ARG B 1 58 ? 12.891 11.688 7.027 1 97.62 58 ARG B C 1
ATOM 1475 O O . ARG B 1 58 ? 11.922 12.445 6.996 1 97.62 58 ARG B O 1
ATOM 1482 N N . LEU B 1 59 ? 12.93 10.578 6.43 1 98.44 59 LEU B N 1
ATOM 1483 C CA . LEU B 1 59 ? 11.781 10.148 5.645 1 98.44 59 LEU B CA 1
ATOM 1484 C C . LEU B 1 59 ? 10.562 9.945 6.543 1 98.44 59 LEU B C 1
ATOM 1486 O O . LEU B 1 59 ? 9.445 10.336 6.184 1 98.44 59 LEU B O 1
ATOM 1490 N N . ASP B 1 60 ? 10.75 9.32 7.668 1 98.56 60 ASP B N 1
ATOM 1491 C CA . ASP B 1 60 ? 9.656 9.094 8.609 1 98.56 60 ASP B CA 1
ATOM 1492 C C . ASP B 1 60 ? 9.117 10.422 9.148 1 98.56 60 ASP B C 1
ATOM 1494 O O . ASP B 1 60 ? 7.914 10.555 9.391 1 98.56 60 ASP B O 1
ATOM 1498 N N . ARG B 1 61 ? 9.961 11.367 9.281 1 98.69 61 ARG B N 1
ATOM 1499 C CA . ARG B 1 61 ? 9.523 12.688 9.719 1 98.69 61 ARG B CA 1
ATOM 1500 C C . ARG B 1 61 ? 8.719 13.391 8.633 1 98.69 61 ARG B C 1
ATOM 1502 O O . ARG B 1 61 ? 7.789 14.141 8.922 1 98.69 61 ARG B O 1
ATOM 1509 N N . ILE B 1 62 ? 9.047 13.156 7.434 1 98.81 62 ILE B N 1
ATOM 1510 C CA . ILE B 1 62 ? 8.258 13.664 6.316 1 98.81 62 ILE B CA 1
ATOM 1511 C C . ILE B 1 62 ? 6.867 13.031 6.336 1 98.81 62 ILE B C 1
ATOM 1513 O O . ILE B 1 62 ? 5.859 13.719 6.141 1 98.81 62 ILE B O 1
ATOM 1517 N N . ALA B 1 63 ? 6.832 11.727 6.578 1 98.75 63 ALA B N 1
ATOM 1518 C CA . ALA B 1 63 ? 5.543 11.047 6.691 1 98.75 63 ALA B CA 1
ATOM 1519 C C . ALA B 1 63 ? 4.734 11.586 7.867 1 98.75 63 ALA B C 1
ATOM 1521 O O . ALA B 1 63 ? 3.518 11.75 7.766 1 98.75 63 ALA B O 1
ATOM 1522 N N . LYS B 1 64 ? 5.414 11.836 8.961 1 98.75 64 LYS B N 1
ATOM 1523 C CA . LYS B 1 64 ? 4.766 12.445 10.125 1 98.75 64 LYS B CA 1
ATOM 1524 C C . LYS B 1 64 ? 4.102 13.766 9.75 1 98.75 64 LYS B C 1
ATOM 1526 O O . LYS B 1 64 ? 2.928 13.984 10.062 1 98.75 64 LYS B O 1
ATOM 1531 N N . GLN B 1 65 ? 4.84 14.562 9.125 1 98.75 65 GLN B N 1
ATOM 1532 C CA . GLN B 1 65 ? 4.297 15.852 8.711 1 98.75 65 GLN B CA 1
ATOM 1533 C C . GLN B 1 65 ? 3.131 15.672 7.742 1 98.75 65 GLN B C 1
ATOM 1535 O O . GLN B 1 65 ? 2.131 16.391 7.824 1 98.75 65 GLN B O 1
ATOM 1540 N N . HIS B 1 66 ? 3.213 14.742 6.871 1 98.62 66 HIS B N 1
ATOM 1541 C CA . HIS B 1 66 ? 2.123 14.43 5.953 1 98.62 66 HIS B CA 1
ATOM 1542 C C . HIS B 1 66 ? 0.855 14.047 6.715 1 98.62 66 HIS B C 1
ATOM 1544 O O . HIS B 1 66 ? -0.238 14.508 6.375 1 98.62 66 HIS B O 1
ATOM 1550 N N . ASP B 1 67 ? 1.058 13.188 7.715 1 97.38 67 ASP B N 1
ATOM 1551 C CA . ASP B 1 67 ? -0.078 12.789 8.539 1 97.38 67 ASP B CA 1
ATOM 1552 C C . ASP B 1 67 ? -0.702 14 9.234 1 97.38 67 ASP B C 1
ATOM 1554 O O . ASP B 1 67 ? -1.926 14.094 9.344 1 97.38 67 ASP B O 1
ATOM 1558 N N . ILE B 1 68 ? 0.07 14.883 9.695 1 98.38 68 ILE B N 1
ATOM 1559 C CA . ILE B 1 68 ? -0.407 16.094 10.344 1 98.38 68 ILE B CA 1
ATOM 1560 C C . ILE B 1 68 ? -1.182 16.953 9.336 1 98.38 68 ILE B C 1
ATOM 1562 O O . ILE B 1 68 ? -2.287 17.406 9.633 1 98.38 68 ILE B O 1
ATOM 1566 N N . ASP B 1 69 ? -0.604 17.125 8.133 1 98.12 69 ASP B N 1
ATOM 1567 C CA . ASP B 1 69 ? -1.278 17.891 7.094 1 98.12 69 ASP B CA 1
ATOM 1568 C C . ASP B 1 69 ? -2.633 17.281 6.746 1 98.12 69 ASP B C 1
ATOM 1570 O O . ASP B 1 69 ? -3.615 18 6.555 1 98.12 69 ASP B O 1
ATOM 1574 N N . TYR B 1 70 ? -2.641 15.992 6.691 1 96 70 TYR B N 1
ATOM 1575 C CA . TYR B 1 70 ? -3.883 15.281 6.395 1 96 70 TYR B CA 1
ATOM 1576 C C . TYR B 1 70 ? -4.918 15.516 7.488 1 96 70 TYR B C 1
ATOM 1578 O O . TYR B 1 70 ? -6.105 15.695 7.199 1 96 70 TYR B O 1
ATOM 1586 N N . SER B 1 71 ? -4.5 15.438 8.734 1 95.19 71 SER B N 1
ATOM 1587 C CA . SER B 1 71 ? -5.406 15.602 9.867 1 95.19 71 SER B CA 1
ATOM 1588 C C . SER B 1 71 ? -6.031 16.984 9.883 1 95.19 71 SER B C 1
ATOM 1590 O O . SER B 1 71 ? -7.129 17.172 10.406 1 95.19 71 SER B O 1
ATOM 1592 N N . ARG B 1 72 ? -5.414 17.906 9.219 1 96.75 72 ARG B N 1
ATOM 1593 C CA . ARG B 1 72 ? -5.879 19.297 9.219 1 96.75 72 ARG B CA 1
ATOM 1594 C C . ARG B 1 72 ? -6.676 19.609 7.961 1 96.75 72 ARG B C 1
ATOM 1596 O O . ARG B 1 72 ? -7.32 20.656 7.867 1 96.75 72 ARG B O 1
ATOM 1603 N N . ALA B 1 73 ? -6.543 18.703 7.016 1 95.69 73 ALA B N 1
ATOM 1604 C CA . ALA B 1 73 ? -7.184 18.922 5.723 1 95.69 73 ALA B CA 1
ATOM 1605 C C . ALA B 1 73 ? -8.703 18.984 5.863 1 95.69 73 ALA B C 1
ATOM 1607 O O . ALA B 1 73 ? -9.297 18.156 6.57 1 95.69 73 ALA B O 1
ATOM 1608 N N . LYS B 1 74 ? -9.352 19.938 5.121 1 95.19 74 LYS B N 1
ATOM 1609 C CA . LYS B 1 74 ? -10.797 20.109 5.16 1 95.19 74 LYS B CA 1
ATOM 1610 C C . LYS B 1 74 ? -11.438 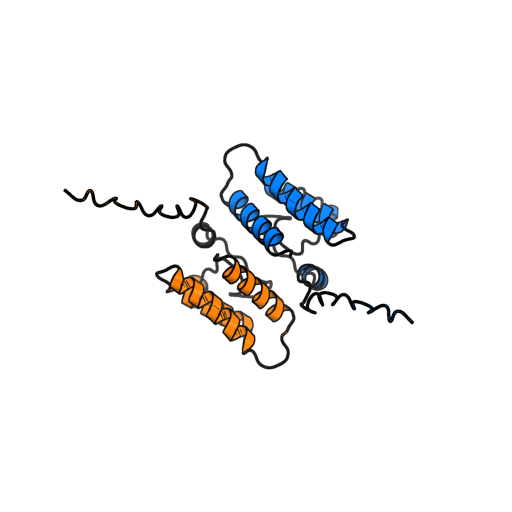19.734 3.824 1 95.19 74 LYS B C 1
ATOM 1612 O O . LYS B 1 74 ? -12.633 19.438 3.76 1 95.19 74 LYS B O 1
ATOM 1617 N N . THR B 1 75 ? -10.641 19.703 2.812 1 93.88 75 THR B N 1
ATOM 1618 C CA . THR B 1 75 ? -11.133 19.438 1.466 1 93.88 75 THR B CA 1
ATOM 1619 C C . THR B 1 75 ? -10.234 18.422 0.749 1 93.88 75 THR B C 1
ATOM 1621 O O . THR B 1 75 ? -9.141 18.125 1.223 1 93.88 75 THR B O 1
ATOM 1624 N N . LEU B 1 76 ? -10.719 17.875 -0.303 1 91.06 76 LEU B N 1
ATOM 1625 C CA . LEU B 1 76 ? -9.914 17.016 -1.154 1 91.06 76 LEU B CA 1
ATOM 1626 C C . LEU B 1 76 ? -8.695 17.766 -1.695 1 91.06 76 LEU B C 1
ATOM 1628 O O . LEU B 1 76 ? -7.621 17.172 -1.847 1 91.06 76 LEU B O 1
ATOM 1632 N N . ARG B 1 77 ? -8.922 19.016 -1.98 1 95 77 ARG B N 1
ATOM 1633 C CA . ARG B 1 77 ? -7.828 19.844 -2.479 1 95 77 ARG B CA 1
ATOM 1634 C C . ARG B 1 77 ? -6.707 19.938 -1.449 1 95 77 ARG B C 1
ATOM 1636 O O . ARG B 1 77 ? -5.527 19.891 -1.801 1 95 77 ARG B O 1
ATOM 1643 N N . ASP B 1 78 ? -7.082 20.016 -0.21 1 96.69 78 ASP B N 1
ATOM 1644 C CA . ASP B 1 78 ? -6.098 20.062 0.866 1 96.69 78 ASP B CA 1
ATOM 1645 C C . ASP B 1 78 ? -5.297 18.766 0.922 1 96.69 78 ASP B C 1
ATOM 1647 O O . ASP B 1 78 ? -4.074 18.781 1.101 1 96.69 78 ASP B O 1
ATOM 1651 N N . LYS B 1 79 ? -5.969 17.688 0.76 1 95.06 79 LYS B N 1
ATOM 1652 C CA . LYS B 1 79 ? -5.312 16.391 0.792 1 95.06 79 LYS B CA 1
ATOM 1653 C C . LYS B 1 79 ? -4.352 16.219 -0.381 1 95.06 79 LYS B C 1
ATOM 1655 O O . LYS B 1 79 ? -3.236 15.727 -0.214 1 95.06 79 LYS B O 1
ATOM 1660 N N . HIS B 1 80 ? -4.719 16.672 -1.534 1 96.19 80 HIS B N 1
ATOM 1661 C CA . HIS B 1 80 ? -3.84 16.625 -2.697 1 96.19 80 HIS B CA 1
ATOM 1662 C C . HIS B 1 80 ? -2.609 17.5 -2.506 1 96.19 80 HIS B C 1
ATOM 1664 O O . HIS B 1 80 ? -1.503 17.125 -2.898 1 96.19 80 HIS B O 1
ATOM 1670 N N . ALA B 1 81 ? -2.85 18.625 -1.915 1 97.88 81 ALA B N 1
ATOM 1671 C CA . ALA B 1 81 ? -1.722 19.5 -1.626 1 97.88 81 ALA B CA 1
ATOM 1672 C C . ALA B 1 81 ? -0.736 18.844 -0.668 1 97.88 81 ALA B C 1
ATOM 1674 O O . ALA B 1 81 ? 0.479 18.969 -0.832 1 97.88 81 ALA B O 1
ATOM 1675 N N . ALA B 1 82 ? -1.309 18.125 0.323 1 98.12 82 ALA B N 1
ATOM 1676 C CA . ALA B 1 82 ? -0.456 17.406 1.265 1 98.12 82 ALA B CA 1
ATOM 1677 C C . ALA B 1 82 ? 0.369 16.328 0.553 1 98.12 82 ALA B C 1
ATOM 1679 O O . ALA B 1 82 ? 1.553 16.156 0.849 1 98.12 82 ALA B O 1
ATOM 1680 N N . ASP B 1 83 ? -0.258 15.633 -0.358 1 97.88 83 ASP B N 1
ATOM 1681 C CA . ASP B 1 83 ? 0.444 14.609 -1.128 1 97.88 83 ASP B CA 1
ATOM 1682 C C . ASP B 1 83 ? 1.583 15.219 -1.941 1 97.88 83 ASP B C 1
ATOM 1684 O O . ASP B 1 83 ? 2.697 14.695 -1.954 1 97.88 83 ASP B O 1
ATOM 1688 N N . ARG B 1 84 ? 1.373 16.344 -2.58 1 98.56 84 ARG B N 1
ATOM 1689 C CA . ARG B 1 84 ? 2.396 17.016 -3.379 1 98.56 84 ARG B CA 1
ATOM 1690 C C . ARG B 1 84 ? 3.52 17.547 -2.496 1 98.56 84 ARG B C 1
ATOM 1692 O O . ARG B 1 84 ? 4.695 17.484 -2.869 1 98.56 84 ARG B O 1
ATOM 1699 N N . LYS B 1 85 ? 3.1 18.031 -1.396 1 98.75 85 LYS B N 1
ATOM 1700 C CA . LYS B 1 85 ? 4.094 18.516 -0.444 1 98.75 85 LYS B CA 1
ATOM 1701 C C . LYS B 1 85 ? 5.035 17.391 -0.009 1 98.75 85 LYS B C 1
ATOM 1703 O O . LYS B 1 85 ? 6.242 17.594 0.11 1 98.75 85 LYS B O 1
ATOM 1708 N N . MET B 1 86 ? 4.465 16.234 0.28 1 98.75 86 MET B N 1
ATOM 1709 C CA . MET B 1 86 ? 5.297 15.086 0.658 1 98.75 86 MET B CA 1
ATOM 1710 C C . MET B 1 86 ? 6.281 14.742 -0.453 1 98.75 86 MET B C 1
ATOM 1712 O O . MET B 1 86 ? 7.465 14.516 -0.191 1 98.75 86 MET B O 1
ATOM 1716 N N . ILE B 1 87 ? 5.875 14.766 -1.693 1 98.62 87 ILE B N 1
ATOM 1717 C CA . ILE B 1 87 ? 6.723 14.438 -2.836 1 98.62 87 ILE B CA 1
ATOM 1718 C C . ILE B 1 87 ? 7.855 15.453 -2.939 1 98.62 87 ILE B C 1
ATOM 1720 O O . ILE B 1 87 ? 9.023 15.078 -3.094 1 98.62 87 ILE B O 1
ATOM 1724 N N . LYS B 1 88 ? 7.543 16.703 -2.762 1 98.62 88 LYS B N 1
ATOM 1725 C CA . LYS B 1 88 ? 8.547 17.766 -2.82 1 98.62 88 LYS B CA 1
ATOM 1726 C C . LYS B 1 88 ? 9.562 17.625 -1.691 1 98.62 88 LYS B C 1
ATOM 1728 O O . LYS B 1 88 ? 10.758 17.828 -1.896 1 98.62 88 LYS B O 1
ATOM 1733 N N . ALA B 1 89 ? 9.055 17.297 -0.54 1 98.69 89 ALA B N 1
ATOM 1734 C CA . ALA B 1 89 ? 9.945 17.125 0.61 1 98.69 89 ALA B CA 1
ATOM 1735 C C . ALA B 1 89 ? 10.93 15.984 0.383 1 98.69 89 ALA B C 1
ATOM 1737 O O . ALA B 1 89 ? 12.102 16.094 0.734 1 98.69 89 ALA B O 1
ATOM 1738 N N . ILE B 1 90 ? 10.469 14.914 -0.202 1 98.44 90 ILE B N 1
ATOM 1739 C CA . ILE B 1 90 ? 11.344 13.789 -0.507 1 98.44 90 ILE B CA 1
ATOM 1740 C C . ILE B 1 90 ? 12.391 14.211 -1.538 1 98.44 90 ILE B C 1
ATOM 1742 O O . ILE B 1 90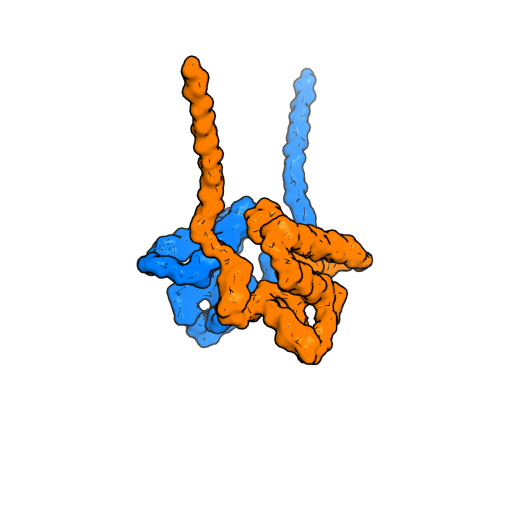 ? 13.57 13.875 -1.413 1 98.44 90 ILE B O 1
ATOM 1746 N N . ASP B 1 91 ? 12 15.008 -2.498 1 97.56 91 ASP B N 1
ATOM 1747 C CA . ASP B 1 91 ? 12.891 15.492 -3.545 1 97.56 91 ASP B CA 1
ATOM 1748 C C . ASP B 1 91 ? 13.984 16.375 -2.961 1 97.56 91 ASP B C 1
ATOM 1750 O O . ASP B 1 91 ? 15.102 16.422 -3.482 1 97.56 91 ASP B O 1
ATOM 1754 N N . ARG B 1 92 ? 13.695 16.922 -1.883 1 97.5 92 ARG B N 1
ATOM 1755 C CA . ARG B 1 92 ? 14.617 17.891 -1.297 1 97.5 92 ARG B CA 1
ATOM 1756 C C . ARG B 1 92 ? 15.586 17.219 -0.333 1 97.5 92 ARG B C 1
ATOM 1758 O O . ARG B 1 92 ? 16.516 17.844 0.173 1 97.5 92 ARG B O 1
ATOM 1765 N N . LEU B 1 93 ? 15.219 15.938 -0.123 1 96.06 93 LEU B N 1
ATOM 1766 C CA . LEU B 1 93 ? 16.172 15.234 0.723 1 96.06 93 LEU B CA 1
ATOM 1767 C C . LEU B 1 93 ? 17.562 15.234 0.092 1 96.06 93 LEU B C 1
ATOM 1769 O O . LEU B 1 93 ? 17.703 15.031 -1.117 1 96.06 93 LEU B O 1
ATOM 1773 N N . GLY B 1 94 ? 18.625 15.773 0.613 1 86.5 94 GLY B N 1
ATOM 1774 C CA . GLY B 1 94 ? 19.984 15.875 0.1 1 86.5 94 GLY B CA 1
ATOM 1775 C C . GLY B 1 94 ? 20.625 14.523 -0.154 1 86.5 94 GLY B C 1
ATOM 1776 O O . GLY B 1 94 ? 20.156 13.5 0.351 1 86.5 94 GLY B O 1
ATOM 1777 N N . GLY B 1 95 ? 21.516 14.578 -1.067 1 90.12 95 GLY B N 1
ATOM 1778 C CA . GLY B 1 95 ? 22.25 13.352 -1.378 1 90.12 95 GLY B CA 1
ATOM 1779 C C . GLY B 1 95 ? 21.5 12.438 -2.324 1 90.12 95 GLY B C 1
ATOM 1780 O O . GLY B 1 95 ? 20.484 12.836 -2.914 1 90.12 95 GLY B O 1
ATOM 1781 N N . ARG B 1 96 ? 22.141 11.336 -2.504 1 91.19 96 ARG B N 1
ATOM 1782 C CA . ARG B 1 96 ? 21.484 10.312 -3.316 1 91.19 96 ARG B CA 1
ATOM 1783 C C . ARG B 1 96 ? 20.297 9.695 -2.574 1 91.19 96 ARG B C 1
ATOM 1785 O O . ARG B 1 96 ? 20.406 9.375 -1.389 1 91.19 96 ARG B O 1
ATOM 1792 N N . LYS B 1 97 ? 19.266 9.625 -3.256 1 93.88 97 LYS B N 1
ATOM 1793 C CA . LYS B 1 97 ? 18.094 9.008 -2.645 1 93.88 97 LYS B CA 1
ATOM 1794 C C . LYS B 1 97 ? 18.328 7.527 -2.352 1 93.88 97 LYS B C 1
ATOM 1796 O O . LYS B 1 97 ? 18.906 6.812 -3.174 1 93.88 97 LYS B O 1
ATOM 1801 N N . THR B 1 98 ? 17.906 7.191 -1.099 1 95.19 98 THR B N 1
ATOM 1802 C CA . THR B 1 98 ? 17.875 5.758 -0.819 1 95.19 98 THR B CA 1
ATOM 1803 C C . THR B 1 98 ? 16.797 5.07 -1.642 1 95.19 98 THR B C 1
ATOM 1805 O O . THR B 1 98 ? 15.883 5.723 -2.154 1 95.19 98 THR B O 1
ATOM 1808 N N . ASN B 1 99 ? 16.891 3.768 -1.715 1 94.25 99 ASN B N 1
ATOM 1809 C CA . ASN B 1 99 ? 15.852 3.016 -2.414 1 94.25 99 ASN B CA 1
ATOM 1810 C C . ASN B 1 99 ? 14.484 3.201 -1.762 1 94.25 99 ASN B C 1
ATOM 1812 O O . ASN B 1 99 ? 13.477 3.311 -2.453 1 94.25 99 ASN B O 1
ATOM 1816 N N . THR B 1 100 ? 14.391 3.234 -0.408 1 94.69 100 THR B N 1
ATOM 1817 C CA . THR B 1 100 ? 13.133 3.441 0.292 1 94.69 100 THR B CA 1
ATOM 1818 C C . THR B 1 100 ? 12.508 4.781 -0.096 1 94.69 100 THR B C 1
ATOM 1820 O O . THR B 1 100 ? 11.312 4.855 -0.396 1 94.69 100 THR B O 1
ATOM 1823 N N . GLU B 1 101 ? 13.305 5.805 -0.148 1 97 101 GLU B N 1
ATOM 1824 C CA . GLU B 1 101 ? 12.836 7.133 -0.527 1 97 101 GLU B CA 1
ATOM 1825 C C . GLU B 1 101 ? 12.273 7.133 -1.947 1 97 101 GLU B C 1
ATOM 1827 O O . GLU B 1 101 ? 11.219 7.719 -2.205 1 97 101 GLU B O 1
ATOM 1832 N N . GLU B 1 102 ? 12.992 6.508 -2.805 1 96.19 102 GLU B N 1
ATOM 1833 C CA . GLU B 1 102 ? 12.555 6.434 -4.195 1 96.19 102 GLU B CA 1
ATOM 1834 C C . GLU B 1 102 ? 11.211 5.711 -4.312 1 96.19 102 GLU B C 1
ATOM 1836 O O . GLU B 1 102 ? 10.32 6.16 -5.035 1 96.19 102 GLU B O 1
ATOM 1841 N N . VAL B 1 103 ? 11.117 4.625 -3.635 1 94.88 103 VAL B N 1
ATOM 1842 C CA . VAL B 1 103 ? 9.898 3.826 -3.686 1 94.88 103 VAL B CA 1
ATOM 1843 C C . VAL B 1 103 ? 8.727 4.641 -3.148 1 94.88 103 VAL B C 1
ATOM 1845 O O . VAL B 1 103 ? 7.668 4.703 -3.779 1 94.88 103 VAL B O 1
ATOM 1848 N N . VAL B 1 104 ? 8.93 5.242 -2.033 1 96.62 104 VAL B N 1
ATOM 1849 C CA . VAL B 1 104 ? 7.859 6.023 -1.413 1 96.62 104 VAL B CA 1
ATOM 1850 C C . VAL B 1 104 ? 7.445 7.16 -2.344 1 96.62 104 VAL B C 1
ATOM 1852 O O . VAL B 1 104 ? 6.254 7.414 -2.529 1 96.62 104 VAL B O 1
ATOM 1855 N N . LYS B 1 105 ? 8.398 7.789 -2.889 1 97 105 LYS B N 1
ATOM 1856 C CA . LYS B 1 105 ? 8.102 8.867 -3.828 1 97 105 LYS B CA 1
ATOM 1857 C C . LYS B 1 105 ? 7.238 8.359 -4.984 1 97 105 LYS B C 1
ATOM 1859 O O . LYS B 1 105 ? 6.242 8.992 -5.344 1 97 105 LYS B O 1
ATOM 1864 N N . LYS B 1 106 ? 7.59 7.281 -5.547 1 94.69 106 LYS B N 1
ATOM 1865 C CA . LYS B 1 106 ? 6.848 6.711 -6.668 1 94.69 106 LYS B CA 1
ATOM 1866 C C . LYS B 1 106 ? 5.422 6.359 -6.258 1 94.69 106 LYS B C 1
ATOM 1868 O O . LYS B 1 106 ? 4.477 6.602 -7.016 1 94.69 106 LYS B O 1
ATOM 1873 N N . ILE B 1 107 ? 5.289 5.801 -5.102 1 95.44 107 ILE B N 1
ATOM 1874 C CA . ILE B 1 107 ? 3.965 5.457 -4.594 1 95.44 107 ILE B CA 1
ATOM 1875 C C . ILE B 1 107 ? 3.127 6.723 -4.441 1 95.44 107 ILE B C 1
ATOM 1877 O O . ILE B 1 107 ? 1.96 6.758 -4.836 1 95.44 107 ILE B O 1
ATOM 1881 N N . MET B 1 108 ? 3.709 7.75 -3.973 1 97.06 108 MET B N 1
ATOM 1882 C CA . MET B 1 108 ? 2.975 8.992 -3.746 1 97.06 108 MET B CA 1
ATOM 1883 C C . MET B 1 108 ? 2.666 9.688 -5.066 1 97.06 108 MET B C 1
ATOM 1885 O O . MET B 1 108 ? 1.61 10.305 -5.215 1 97.06 108 MET B O 1
ATOM 1889 N N . GLN B 1 109 ? 3.596 9.586 -5.988 1 97.19 109 GLN B N 1
ATOM 1890 C CA . GLN B 1 109 ? 3.34 10.117 -7.32 1 97.19 109 GLN B CA 1
ATOM 1891 C C . GLN B 1 109 ? 2.178 9.391 -7.992 1 97.19 109 GLN B C 1
ATOM 1893 O O . GLN B 1 109 ? 1.342 10.008 -8.648 1 97.19 109 GLN B O 1
ATOM 1898 N N . ALA B 1 110 ? 2.158 8.078 -7.812 1 95.06 110 ALA B N 1
ATOM 1899 C CA . ALA B 1 110 ? 1.037 7.301 -8.336 1 95.06 110 ALA B CA 1
ATOM 1900 C C . ALA B 1 110 ? -0.276 7.73 -7.688 1 95.06 110 ALA B C 1
ATOM 1902 O O . ALA B 1 110 ? -1.302 7.844 -8.359 1 95.06 110 ALA B O 1
ATOM 1903 N N . LYS B 1 111 ? -0.24 7.949 -6.379 1 94.38 111 LYS B N 1
ATOM 1904 C CA . LYS B 1 111 ? -1.429 8.406 -5.664 1 94.38 111 LYS B CA 1
ATOM 1905 C C . LYS B 1 111 ? -1.946 9.719 -6.238 1 94.38 111 LYS B C 1
ATOM 1907 O O . LYS B 1 111 ? -3.146 9.867 -6.473 1 94.38 111 LYS B O 1
ATOM 1912 N N . VAL B 1 112 ? -1.082 10.633 -6.5 1 96.31 112 VAL B N 1
ATOM 1913 C CA . VAL B 1 112 ? -1.445 11.93 -7.055 1 96.31 112 VAL B CA 1
ATOM 1914 C C . VAL B 1 112 ? -1.995 11.75 -8.469 1 96.31 112 VAL B C 1
ATOM 1916 O O . VAL B 1 112 ? -3.023 12.336 -8.82 1 96.31 112 VAL B O 1
ATOM 1919 N N . LYS B 1 113 ? -1.325 10.977 -9.227 1 94.38 113 LYS B N 1
ATOM 1920 C CA . LYS B 1 113 ? -1.719 10.758 -10.609 1 94.38 113 LYS B CA 1
ATOM 1921 C C . LYS B 1 113 ? -3.127 10.172 -10.695 1 94.38 113 LYS B C 1
ATOM 1923 O O . LYS B 1 113 ? -3.906 10.547 -11.578 1 94.38 113 LYS B O 1
ATOM 1928 N N . LEU B 1 114 ? -3.486 9.289 -9.812 1 93.38 114 LEU B N 1
ATOM 1929 C CA . LEU B 1 114 ? -4.77 8.594 -9.859 1 93.38 114 LEU B CA 1
ATOM 1930 C C . LEU B 1 114 ? -5.828 9.359 -9.07 1 93.38 114 LEU B C 1
ATOM 1932 O O . LEU B 1 114 ? -6.98 8.93 -8.984 1 93.38 114 LEU B O 1
ATOM 1936 N N . LYS B 1 115 ? -5.465 10.477 -8.469 1 89.25 115 LYS B N 1
ATOM 1937 C CA . LYS B 1 115 ? -6.34 11.352 -7.69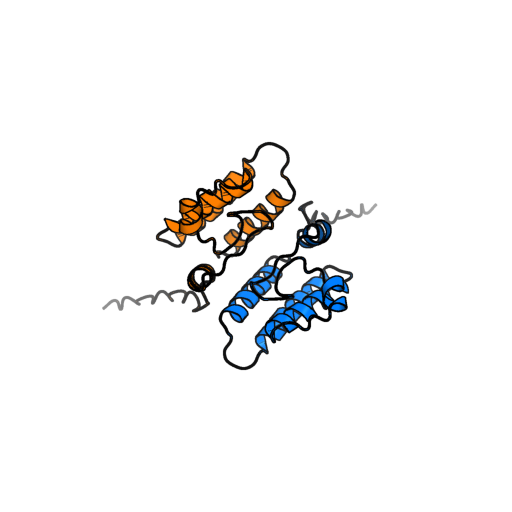1 1 89.25 115 LYS B CA 1
ATOM 1938 C C . LYS B 1 115 ? -6.984 10.594 -6.531 1 89.25 115 LYS B C 1
ATOM 1940 O O . LYS B 1 115 ? -8.195 10.703 -6.309 1 89.25 115 LYS B O 1
ATOM 1945 N N . MET B 1 116 ? -6.188 9.883 -5.965 1 84.25 116 MET B N 1
ATOM 1946 C CA . MET B 1 116 ? -6.664 9.125 -4.812 1 84.25 116 MET B CA 1
ATOM 1947 C C . MET B 1 116 ? -6.273 9.812 -3.51 1 84.25 116 MET B C 1
ATOM 1949 O O . MET B 1 116 ? -5.301 10.562 -3.469 1 84.25 116 MET B O 1
#